Protein AF-A0A819A573-F1 (afdb_monomer_lite)

Structure (mmCIF, N/CA/C/O backbone):
data_AF-A0A819A573-F1
#
_entry.id   AF-A0A819A573-F1
#
loop_
_atom_site.group_PDB
_atom_site.id
_atom_site.type_symbol
_atom_site.label_atom_id
_atom_site.label_alt_id
_atom_site.label_comp_id
_atom_site.label_asym_id
_atom_site.label_entity_id
_atom_site.label_seq_id
_atom_site.pdbx_PDB_ins_code
_atom_site.Cartn_x
_atom_site.Cartn_y
_atom_site.Cartn_z
_atom_site.occupancy
_atom_site.B_iso_or_equiv
_atom_site.auth_seq_id
_atom_site.auth_comp_id
_atom_site.auth_asym_id
_atom_site.auth_atom_id
_atom_site.pdbx_PDB_model_num
ATOM 1 N N . MET A 1 1 ? -28.302 -34.226 58.942 1.00 38.09 1 MET A N 1
ATOM 2 C CA . MET A 1 1 ? -27.952 -33.660 57.622 1.00 38.09 1 MET A CA 1
ATOM 3 C C . MET A 1 1 ? -29.100 -32.761 57.210 1.00 38.09 1 MET A C 1
ATOM 5 O O . MET A 1 1 ? -30.116 -33.265 56.752 1.00 38.09 1 MET A O 1
ATOM 9 N N . GLU A 1 2 ? -29.002 -31.467 57.501 1.00 40.59 2 GLU A N 1
ATOM 10 C CA . GLU A 1 2 ? -30.072 -30.511 57.205 1.00 40.59 2 GLU A CA 1
ATOM 11 C C . GLU A 1 2 ? -30.152 -30.283 55.692 1.00 40.59 2 GLU A C 1
ATOM 13 O O . GLU A 1 2 ? -29.164 -29.943 55.039 1.00 40.59 2 GLU A O 1
ATOM 18 N N . SER A 1 3 ? -31.321 -30.553 55.111 1.00 49.59 3 SER A N 1
ATOM 19 C CA . SER A 1 3 ? -31.579 -30.348 53.691 1.00 49.59 3 SER A CA 1
ATOM 20 C C . SER A 1 3 ? -31.671 -28.850 53.396 1.00 49.59 3 SER A C 1
ATOM 22 O O . SER A 1 3 ? -32.554 -28.182 53.931 1.00 49.59 3 SER A O 1
ATOM 24 N N . GLU A 1 4 ? -30.793 -28.332 52.528 1.00 46.88 4 GLU A N 1
ATOM 25 C CA . GLU A 1 4 ? -30.858 -26.945 52.041 1.00 46.88 4 GLU A CA 1
ATOM 26 C C . GLU A 1 4 ? -32.292 -26.566 51.602 1.00 46.88 4 GLU A C 1
ATOM 28 O O . GLU A 1 4 ? -32.910 -27.326 50.843 1.00 46.88 4 GLU A O 1
ATOM 33 N N . PRO A 1 5 ? -32.811 -25.384 51.998 1.00 61.38 5 PRO A N 1
ATOM 34 C CA . PRO A 1 5 ? -34.120 -24.909 51.564 1.00 61.38 5 PRO A CA 1
ATOM 35 C C . PRO A 1 5 ? -34.209 -24.845 50.035 1.00 61.38 5 PRO A C 1
ATOM 37 O O . PRO A 1 5 ? -33.312 -24.319 49.369 1.00 61.38 5 PRO A O 1
ATOM 40 N N . SER A 1 6 ? -35.318 -25.336 49.472 1.00 68.88 6 SER A N 1
ATOM 41 C CA . SER A 1 6 ? -35.555 -25.432 48.019 1.00 68.88 6 SER A CA 1
ATOM 42 C C . SER A 1 6 ? -35.248 -24.123 47.266 1.00 68.88 6 SER A C 1
ATOM 44 O O . SER A 1 6 ? -34.598 -24.133 46.220 1.00 68.88 6 SER A O 1
ATOM 46 N N . ALA A 1 7 ? -35.595 -22.972 47.853 1.00 62.84 7 ALA A N 1
ATOM 47 C CA . ALA A 1 7 ? -35.335 -21.652 47.279 1.00 62.84 7 ALA A CA 1
ATOM 48 C C . ALA A 1 7 ? -33.837 -21.295 47.183 1.00 62.84 7 ALA A C 1
ATOM 50 O O . ALA A 1 7 ? -33.422 -20.648 46.222 1.00 62.84 7 ALA A O 1
ATOM 51 N N . VAL A 1 8 ? -33.004 -21.738 48.131 1.00 70.56 8 VAL A N 1
ATOM 52 C CA . VAL A 1 8 ? -31.545 -21.512 48.109 1.00 70.56 8 VAL A CA 1
ATOM 53 C C . VAL A 1 8 ? -30.906 -22.325 46.983 1.00 70.56 8 VAL A C 1
ATOM 55 O O . VAL A 1 8 ? -30.089 -21.807 46.219 1.00 70.56 8 VAL A O 1
ATOM 58 N N . ARG A 1 9 ? -31.355 -23.573 46.805 1.00 75.44 9 ARG A N 1
ATOM 59 C CA . ARG A 1 9 ? -30.910 -24.446 45.711 1.00 75.44 9 ARG A CA 1
ATOM 60 C C . ARG A 1 9 ? -31.319 -23.901 44.338 1.00 75.44 9 ARG A C 1
ATOM 62 O O . ARG A 1 9 ? -30.532 -23.962 43.394 1.00 75.44 9 ARG A O 1
ATOM 69 N N . LEU A 1 10 ? -32.525 -23.340 44.223 1.00 72.62 10 LEU A N 1
ATOM 70 C CA . LEU A 1 10 ? -33.005 -22.699 42.993 1.00 72.62 10 LEU A CA 1
ATOM 71 C C . LEU A 1 10 ? -32.251 -21.399 42.683 1.00 72.62 10 LEU A C 1
ATOM 73 O O . LEU A 1 10 ? -31.882 -21.177 41.531 1.00 72.62 10 LEU A O 1
ATOM 77 N N . ARG A 1 11 ? -31.940 -20.580 43.698 1.00 74.62 11 ARG A N 1
ATOM 78 C CA . ARG A 1 11 ? -31.119 -19.369 43.532 1.00 74.62 11 ARG A CA 1
ATOM 79 C C . ARG A 1 11 ? -29.709 -19.696 43.044 1.00 74.62 11 ARG A C 1
ATOM 81 O O . ARG A 1 11 ? -29.249 -19.048 42.112 1.00 74.62 11 ARG A O 1
ATOM 88 N N . ARG A 1 12 ? -29.060 -20.732 43.591 1.00 78.12 12 ARG A N 1
ATOM 89 C CA . ARG A 1 12 ? -27.731 -21.181 43.128 1.00 78.12 12 ARG A CA 1
ATOM 90 C C . ARG A 1 12 ? -27.760 -21.593 41.647 1.00 78.12 12 ARG A C 1
ATOM 92 O O . ARG A 1 12 ? -26.951 -21.103 40.865 1.00 78.12 12 ARG A O 1
ATOM 99 N N . LYS A 1 13 ? -28.769 -22.376 41.238 1.00 77.44 13 LYS A N 1
ATOM 100 C CA . LYS A 1 13 ? -28.983 -22.754 39.826 1.00 77.44 13 LYS A CA 1
ATOM 101 C C . LYS A 1 13 ? -29.256 -21.560 38.907 1.00 77.44 13 LYS A C 1
ATOM 103 O O . LYS A 1 13 ? -28.832 -21.575 37.755 1.00 77.44 13 LYS A O 1
ATOM 108 N N . LEU A 1 14 ? -29.965 -20.535 39.385 1.00 76.75 14 LEU A N 1
ATOM 109 C CA . LEU A 1 14 ? -30.208 -19.319 38.607 1.00 76.75 14 LEU A CA 1
ATOM 110 C C . LEU A 1 14 ? -28.905 -18.542 38.374 1.00 76.75 14 LEU A C 1
ATOM 112 O O . LEU A 1 14 ? -28.676 -18.070 37.264 1.00 76.75 14 LEU A O 1
ATOM 116 N N . THR A 1 15 ? -28.042 -18.440 39.387 1.00 78.19 15 THR A N 1
ATOM 117 C CA . THR A 1 15 ? -26.743 -17.762 39.269 1.00 78.19 15 THR A CA 1
ATOM 118 C C . THR A 1 15 ? -25.828 -18.466 38.266 1.00 78.19 15 THR A C 1
ATOM 120 O O . THR A 1 15 ? -25.235 -17.803 37.416 1.00 78.19 15 THR A O 1
ATOM 123 N N . GLU A 1 16 ? -25.770 -19.800 38.307 1.00 79.31 16 GLU A N 1
ATOM 124 C CA . GLU A 1 16 ? -25.005 -20.620 37.354 1.00 79.31 16 GLU A CA 1
ATOM 125 C C . GLU A 1 16 ? -25.529 -20.465 35.916 1.00 79.31 16 GLU A C 1
ATOM 127 O O . GLU A 1 16 ? -24.766 -20.193 34.994 1.00 79.31 16 GLU A O 1
ATOM 132 N N . LEU A 1 17 ? -26.846 -20.532 35.706 1.00 75.75 17 LEU A N 1
ATOM 133 C CA . LEU A 1 17 ? -27.421 -20.380 34.363 1.00 75.75 17 LEU A CA 1
ATOM 134 C C . LEU A 1 17 ? -27.358 -18.941 33.833 1.00 75.75 17 LEU A C 1
ATOM 136 O O . LEU A 1 17 ? -27.316 -18.731 32.621 1.00 75.75 17 LEU A O 1
ATOM 140 N N . SER A 1 18 ? -27.348 -17.940 34.714 1.00 72.88 18 SER A N 1
ATOM 141 C CA . SER A 1 18 ? -27.212 -16.530 34.334 1.00 72.88 18 SER A CA 1
ATOM 142 C C . SER A 1 18 ? -25.789 -16.192 33.871 1.00 72.88 18 SER A C 1
ATOM 144 O O . SER A 1 18 ? -25.610 -15.401 32.936 1.00 72.88 18 SER A O 1
ATOM 146 N N . SER A 1 19 ? -24.770 -16.824 34.469 1.00 74.00 19 SER A N 1
ATOM 147 C CA . SER A 1 19 ? -23.379 -16.668 34.031 1.00 74.00 19 SER A CA 1
ATOM 148 C C . SER A 1 19 ? -23.151 -17.330 32.665 1.00 74.00 19 SER A C 1
ATOM 150 O O . SER A 1 19 ? -22.608 -16.689 31.762 1.00 74.00 19 SER A O 1
ATOM 152 N N . GLU A 1 20 ? -23.681 -18.541 32.455 1.00 74.94 20 GLU A N 1
ATOM 153 C CA . GLU A 1 20 ? -23.665 -19.231 31.156 1.00 74.94 20 GLU A CA 1
ATOM 154 C C . GLU A 1 20 ? -24.410 -18.435 30.072 1.00 74.94 20 GLU A C 1
ATOM 156 O O . GLU A 1 20 ? -23.906 -18.248 28.961 1.00 74.94 20 GLU A O 1
ATOM 161 N N . TYR A 1 21 ? -25.581 -17.884 30.404 1.00 71.56 21 TYR A N 1
ATOM 162 C CA . TYR A 1 21 ? -26.353 -17.037 29.494 1.00 71.56 21 TYR A CA 1
ATOM 163 C C . TYR A 1 21 ? -25.597 -15.764 29.090 1.00 71.56 21 TYR A C 1
ATOM 165 O O . TYR A 1 21 ? -25.636 -15.360 27.925 1.00 71.56 21 TYR A O 1
ATOM 173 N N . SER A 1 22 ? -24.891 -15.134 30.030 1.00 72.12 22 SER A N 1
ATOM 174 C CA . SER A 1 22 ? -24.115 -13.918 29.766 1.00 72.12 22 SER A CA 1
ATOM 175 C C . SER A 1 22 ? -22.923 -14.191 28.849 1.00 72.12 22 SER A C 1
ATOM 177 O O . SER A 1 22 ? -22.693 -13.428 27.906 1.00 72.12 22 SER A O 1
ATOM 179 N N . ALA A 1 23 ? -22.228 -15.313 29.055 1.00 72.56 23 ALA A N 1
ATOM 180 C CA . ALA A 1 23 ? -21.155 -15.761 28.171 1.00 72.56 23 ALA A CA 1
ATOM 181 C C . ALA A 1 23 ? -21.674 -16.023 26.746 1.00 72.56 23 ALA A C 1
ATOM 183 O O . ALA A 1 23 ? -21.088 -15.567 25.762 1.00 72.56 23 ALA A O 1
ATOM 184 N N . GLU A 1 24 ? -22.827 -16.681 26.612 1.00 64.56 24 GLU A N 1
ATOM 185 C CA . GLU A 1 24 ? -23.371 -17.030 25.298 1.00 64.56 24 GLU A CA 1
ATOM 186 C C . GLU A 1 24 ? -23.992 -15.831 24.557 1.00 64.56 24 GLU A C 1
ATOM 188 O O . GLU A 1 24 ? -23.924 -15.743 23.327 1.00 64.56 24 GLU A O 1
ATOM 193 N N . LYS A 1 25 ? -24.517 -14.840 25.291 1.00 68.19 25 LYS A N 1
ATOM 194 C CA . LYS A 1 25 ? -24.971 -13.557 24.730 1.00 68.19 25 LYS A CA 1
ATOM 195 C C . LYS A 1 25 ? -23.820 -12.785 24.080 1.00 68.19 25 LYS A C 1
ATOM 197 O O . LYS A 1 25 ? -24.015 -12.235 22.997 1.00 68.19 25 LYS A O 1
ATOM 202 N N . GLN A 1 26 ? -22.637 -12.767 24.702 1.00 63.72 26 GLN A N 1
ATOM 203 C CA . GLN A 1 26 ? -21.450 -12.113 24.137 1.00 63.72 26 GLN A CA 1
ATOM 204 C C . GLN A 1 26 ? -20.962 -12.803 22.857 1.00 63.72 26 GLN A C 1
ATOM 206 O O . GLN A 1 26 ? -20.566 -12.129 21.907 1.00 63.72 26 GLN A O 1
ATOM 211 N N . VAL A 1 27 ? -21.046 -14.135 22.786 1.00 65.31 27 VAL A N 1
ATOM 212 C CA . VAL A 1 27 ? -20.738 -14.887 21.558 1.00 65.31 27 VAL A CA 1
ATOM 213 C C . VAL A 1 27 ? -21.741 -14.542 20.449 1.00 65.31 27 VAL A C 1
ATOM 215 O O . VAL A 1 27 ? -21.337 -14.258 19.322 1.00 65.31 27 VAL A O 1
ATOM 218 N N . HIS A 1 28 ? -23.039 -14.464 20.764 1.00 56.97 28 HIS A N 1
ATOM 219 C CA . HIS A 1 28 ? -24.083 -14.167 19.776 1.00 56.97 28 HIS A CA 1
ATOM 220 C C . HIS A 1 28 ? -24.036 -12.731 19.218 1.00 56.97 28 HIS A C 1
ATOM 222 O O . HIS A 1 28 ? -24.349 -12.515 18.045 1.00 56.97 28 HIS A O 1
ATOM 228 N N . THR A 1 29 ? -23.659 -11.732 20.023 1.00 61.19 29 THR A N 1
ATOM 229 C CA . THR A 1 29 ? -23.549 -10.334 19.563 1.00 61.19 29 THR A CA 1
ATOM 230 C C . THR A 1 29 ? -22.282 -10.088 18.747 1.00 61.19 29 THR A C 1
ATOM 232 O O . THR A 1 29 ? -22.320 -9.324 17.781 1.00 61.19 29 THR A O 1
ATOM 235 N N . ARG A 1 30 ? -21.182 -10.785 19.061 1.00 55.72 30 ARG A N 1
ATOM 236 C CA . ARG A 1 30 ? -19.918 -10.693 18.315 1.00 55.72 30 ARG A CA 1
ATOM 237 C C . ARG A 1 30 ? -20.050 -11.228 16.883 1.00 55.72 30 ARG A C 1
ATOM 239 O O . ARG A 1 30 ? -19.470 -10.649 15.971 1.00 55.72 30 ARG A O 1
ATOM 246 N N . SER A 1 31 ? -20.895 -12.239 16.662 1.00 51.50 31 SER A N 1
ATOM 247 C CA . SER A 1 31 ? -21.212 -12.771 15.326 1.00 51.50 31 SER A CA 1
ATOM 248 C C . SER A 1 31 ? -22.079 -11.848 14.454 1.00 51.50 31 SER A C 1
ATOM 250 O O . SER A 1 31 ? -22.117 -12.035 13.244 1.00 51.50 31 SER A O 1
ATOM 252 N N . LYS A 1 32 ? -22.780 -10.858 15.029 1.00 50.75 32 LYS A N 1
ATOM 253 C CA . LYS A 1 32 ? -23.646 -9.919 14.280 1.00 50.75 32 LYS A CA 1
ATOM 254 C C . LYS A 1 32 ? -22.957 -8.610 13.878 1.00 50.75 32 LYS A C 1
ATOM 256 O O . LYS A 1 32 ? -23.486 -7.889 13.043 1.00 50.75 32 LYS A O 1
ATOM 261 N N . SER A 1 33 ? -21.797 -8.307 14.462 1.00 47.22 33 SER A N 1
ATOM 262 C CA . SER A 1 33 ? -21.044 -7.063 14.225 1.00 47.22 33 SER A CA 1
ATOM 263 C C . SER A 1 33 ? -20.061 -7.155 13.041 1.00 47.22 33 SER A C 1
ATOM 265 O O . SER A 1 33 ? -19.532 -6.147 12.581 1.00 47.22 33 SER A O 1
ATOM 267 N N . ALA A 1 34 ? -19.816 -8.356 12.506 1.00 42.66 34 ALA A N 1
ATOM 268 C CA . ALA A 1 34 ? -18.876 -8.573 11.409 1.00 42.66 34 ALA A CA 1
ATOM 269 C C . ALA A 1 34 ? -19.589 -8.664 10.044 1.00 42.66 34 ALA A C 1
ATOM 271 O O . ALA A 1 34 ? -19.949 -9.746 9.593 1.00 42.66 34 ALA A O 1
ATOM 272 N N . ASN A 1 35 ? -19.736 -7.531 9.355 1.00 41.50 35 ASN A N 1
ATOM 273 C CA . ASN A 1 35 ? -19.757 -7.502 7.886 1.00 41.50 35 ASN A CA 1
ATOM 274 C C . ASN A 1 35 ? -18.296 -7.274 7.449 1.00 41.50 35 ASN A C 1
ATOM 276 O O . ASN A 1 35 ? -17.762 -6.189 7.634 1.00 41.50 35 ASN A O 1
ATOM 280 N N . SER A 1 36 ? -17.549 -8.260 6.952 1.00 41.81 36 SER A N 1
ATOM 281 C CA . SER A 1 36 ? -17.676 -8.725 5.572 1.00 41.81 36 SER A CA 1
ATOM 282 C C . SER A 1 36 ? -16.905 -10.038 5.341 1.00 41.81 36 SER A C 1
ATOM 284 O O . SER A 1 36 ? -15.688 -10.045 5.196 1.00 41.81 36 SER A O 1
ATOM 286 N N . ARG A 1 37 ? -17.632 -11.159 5.286 1.00 39.41 37 ARG A N 1
ATOM 287 C CA . ARG A 1 37 ? -17.473 -12.302 4.355 1.00 39.41 37 ARG A CA 1
ATOM 288 C C . ARG A 1 37 ? -18.215 -13.506 4.929 1.00 39.41 37 ARG A C 1
ATOM 290 O O . ARG A 1 37 ? -17.845 -13.987 5.986 1.00 39.41 37 ARG A O 1
ATOM 297 N N . ALA A 1 38 ? -19.218 -13.959 4.174 1.00 35.62 38 ALA A N 1
ATOM 298 C CA . ALA A 1 38 ? -19.949 -15.227 4.273 1.00 35.62 38 ALA A CA 1
ATOM 299 C C . ALA A 1 38 ? -20.466 -15.629 5.677 1.00 35.62 38 ALA A C 1
ATOM 301 O O . ALA A 1 38 ? -19.682 -15.980 6.556 1.00 35.62 38 ALA A O 1
ATOM 302 N N . PRO A 1 39 ? -21.794 -15.671 5.900 1.00 40.72 39 PRO A N 1
ATOM 303 C CA . PRO A 1 39 ? -22.337 -16.109 7.171 1.00 40.72 39 PRO A CA 1
ATOM 304 C C . PRO A 1 39 ? -22.198 -17.630 7.269 1.00 40.72 39 PRO A C 1
ATOM 306 O O . PRO A 1 39 ? -23.049 -18.375 6.794 1.00 40.72 39 PRO A O 1
ATOM 309 N N . THR A 1 40 ? -21.175 -18.118 7.965 1.00 47.09 40 THR A N 1
ATOM 310 C CA . THR A 1 40 ? -21.294 -19.393 8.680 1.00 47.09 40 THR A CA 1
ATOM 311 C C . THR A 1 40 ? -22.095 -19.130 9.954 1.00 47.09 40 THR A C 1
ATOM 313 O O . THR A 1 40 ? -21.606 -19.224 11.078 1.00 47.09 40 THR A O 1
ATOM 316 N N . SER A 1 41 ? -23.353 -18.711 9.785 1.00 46.34 41 SER A N 1
ATOM 317 C CA . SER A 1 41 ? -24.302 -18.662 10.887 1.00 46.34 41 SER A CA 1
ATOM 318 C C . SER A 1 41 ? -24.558 -20.102 11.303 1.00 46.34 41 SER A C 1
ATOM 320 O O . SER A 1 41 ? -25.349 -20.784 10.659 1.00 46.34 41 SER A O 1
ATOM 322 N N . ASP A 1 42 ? -23.865 -20.574 12.335 1.00 47.03 42 ASP A N 1
ATOM 323 C CA . ASP A 1 42 ? -24.194 -21.839 12.975 1.00 47.03 42 ASP A CA 1
ATOM 324 C C . ASP A 1 42 ? -25.641 -21.738 13.505 1.00 47.03 42 ASP A C 1
ATOM 326 O O . ASP A 1 42 ? -25.908 -20.975 14.449 1.00 47.03 42 ASP A O 1
ATOM 330 N N . PRO A 1 43 ? -26.613 -22.441 12.894 1.00 51.91 43 PRO A N 1
ATOM 331 C CA . PRO A 1 43 ? -28.014 -22.355 13.294 1.00 51.91 43 PRO A CA 1
ATOM 332 C C . PRO A 1 43 ? -28.233 -22.877 14.725 1.00 51.91 43 PRO A C 1
ATOM 334 O O . PRO A 1 43 ? -29.231 -22.523 15.363 1.00 51.91 43 PRO A O 1
ATOM 337 N N . ASN A 1 44 ? -27.282 -23.640 15.281 1.00 53.72 44 ASN A N 1
ATOM 338 C CA . ASN A 1 44 ? -27.353 -24.142 16.651 1.00 53.72 44 ASN A CA 1
ATOM 339 C C . ASN A 1 44 ? -27.108 -23.065 17.714 1.00 53.72 44 ASN A C 1
ATOM 341 O O . ASN A 1 44 ? -27.737 -23.118 18.774 1.00 53.72 44 ASN A O 1
ATOM 345 N N . GLY A 1 45 ? -26.280 -22.050 17.441 1.00 54.97 45 GLY A N 1
ATOM 346 C CA . GLY A 1 45 ? -26.005 -20.973 18.403 1.00 54.97 45 GLY A CA 1
ATOM 347 C C . GLY A 1 45 ? -27.248 -20.133 18.729 1.00 54.97 45 GLY A C 1
ATOM 348 O O . GLY A 1 45 ? -27.469 -19.733 19.871 1.00 54.97 45 GLY A O 1
ATOM 349 N N . SER A 1 46 ? -28.132 -19.930 17.743 1.00 63.38 46 SER A N 1
ATOM 350 C CA . SER A 1 46 ? -29.403 -19.219 17.950 1.00 63.38 46 SER A CA 1
ATOM 351 C C . SER A 1 46 ? -30.423 -20.052 18.738 1.00 63.38 46 SER A C 1
ATOM 353 O O . SER A 1 46 ? -31.154 -19.518 19.578 1.00 63.38 46 SER A O 1
ATOM 355 N N . LEU A 1 47 ? -30.464 -21.368 18.502 1.00 66.56 47 LEU A N 1
ATOM 356 C CA . LEU A 1 47 ? -31.353 -22.294 19.207 1.00 66.56 47 LEU A CA 1
ATOM 357 C C . LEU A 1 47 ? -30.937 -22.489 20.669 1.00 66.56 47 LEU A C 1
ATOM 359 O O . LEU A 1 47 ? -31.798 -22.473 21.554 1.00 66.56 47 LEU A O 1
ATOM 363 N N . ARG A 1 48 ? -29.634 -22.614 20.939 1.00 70.38 48 ARG A N 1
ATOM 364 C CA . ARG A 1 48 ? -29.088 -22.784 22.292 1.00 70.38 48 ARG A CA 1
ATOM 365 C C . ARG A 1 48 ? -29.340 -21.550 23.166 1.00 70.38 48 ARG A C 1
ATOM 367 O O . ARG A 1 48 ? -29.901 -21.694 24.255 1.00 70.38 48 ARG A O 1
ATOM 374 N N . TYR A 1 49 ? -29.112 -20.349 22.628 1.00 71.25 49 TYR A N 1
ATOM 375 C CA . TYR A 1 49 ? -29.452 -19.082 23.286 1.00 71.25 49 TYR A CA 1
ATOM 376 C C . TYR A 1 49 ? -30.947 -18.974 23.633 1.00 71.25 49 TYR A C 1
ATOM 378 O O . TYR A 1 49 ? -31.315 -18.664 24.768 1.00 71.25 49 TYR A O 1
ATOM 386 N N . ARG A 1 50 ? -31.844 -19.294 22.684 1.00 73.62 50 ARG A N 1
ATOM 387 C CA . ARG A 1 50 ? -33.300 -19.286 22.939 1.00 73.62 50 ARG A CA 1
ATOM 388 C C . ARG A 1 50 ? -33.707 -20.312 23.998 1.00 73.62 50 ARG A C 1
ATOM 390 O O . ARG A 1 50 ? -34.594 -20.029 24.801 1.00 73.62 50 ARG A O 1
ATOM 397 N N . ARG A 1 51 ? -33.081 -21.494 24.010 1.00 79.06 51 ARG A N 1
ATOM 398 C CA . ARG A 1 51 ? -33.371 -22.560 24.981 1.00 79.06 51 ARG A CA 1
ATOM 399 C C . ARG A 1 51 ? -32.936 -22.172 26.390 1.00 79.06 51 ARG A C 1
ATOM 401 O O . ARG A 1 51 ? -33.693 -22.407 27.327 1.00 79.06 51 ARG A O 1
ATOM 408 N N . MET A 1 52 ? -31.763 -21.558 26.539 1.00 77.38 52 MET A N 1
ATOM 409 C CA . MET A 1 52 ? -31.313 -21.054 27.838 1.00 77.38 52 MET A CA 1
ATOM 410 C C . MET A 1 52 ? -32.170 -19.909 28.344 1.00 77.38 52 MET A C 1
ATOM 412 O O . MET A 1 52 ? -32.559 -19.942 29.505 1.00 77.38 52 MET A O 1
ATOM 416 N N . ARG A 1 53 ? -32.558 -18.965 27.479 1.00 76.25 53 ARG A N 1
ATOM 417 C CA . ARG A 1 53 ? -33.463 -17.880 27.872 1.00 76.25 53 ARG A CA 1
ATOM 418 C C . ARG A 1 53 ? -34.750 -18.417 28.508 1.00 76.25 53 ARG A C 1
ATOM 420 O O . ARG A 1 53 ? -35.094 -18.020 29.611 1.00 76.25 53 ARG A O 1
ATOM 427 N N . ARG A 1 54 ? -35.390 -19.410 27.878 1.00 80.00 54 ARG A N 1
ATOM 428 C CA . ARG A 1 54 ? -36.596 -20.054 28.433 1.00 80.00 54 ARG A CA 1
ATOM 429 C C . ARG A 1 54 ? -36.344 -20.757 29.770 1.00 80.00 54 ARG A C 1
ATOM 431 O O . ARG A 1 54 ? -37.225 -20.752 30.620 1.00 80.00 54 ARG A O 1
ATOM 438 N N . LYS A 1 55 ? -35.171 -21.375 29.960 1.00 80.81 55 LYS A N 1
ATOM 439 C CA . LYS A 1 55 ? -34.805 -22.020 31.234 1.00 80.81 55 LYS A CA 1
ATOM 440 C C . LYS A 1 55 ? -34.603 -20.997 32.353 1.00 80.81 55 LYS A C 1
ATOM 442 O O . LYS A 1 55 ? -35.055 -21.240 33.466 1.00 80.81 55 LYS A O 1
ATOM 447 N N . VAL A 1 56 ? -33.951 -19.874 32.051 1.00 75.44 56 VAL A N 1
ATOM 448 C CA . VAL A 1 56 ? -33.757 -18.766 32.997 1.00 75.44 56 VAL A CA 1
ATOM 449 C C . VAL A 1 56 ? -35.106 -18.164 33.382 1.00 75.44 56 VAL A C 1
ATOM 451 O O . VAL A 1 56 ? -35.382 -18.027 34.569 1.00 75.44 56 VAL A O 1
ATOM 454 N N . ASP A 1 57 ? -35.972 -17.894 32.402 1.00 76.56 57 ASP A N 1
ATOM 455 C CA . ASP A 1 57 ? -37.308 -17.345 32.652 1.00 76.56 57 ASP A CA 1
ATOM 456 C C . ASP A 1 57 ? -38.158 -18.308 33.506 1.00 76.56 57 ASP A C 1
ATOM 458 O O . ASP A 1 57 ? -38.741 -17.890 34.502 1.00 76.56 57 ASP A O 1
ATOM 462 N N . ALA A 1 58 ? -38.147 -19.613 33.201 1.00 78.06 58 ALA A N 1
ATOM 463 C CA . ALA A 1 58 ? -38.878 -20.622 33.974 1.00 78.06 58 ALA A CA 1
ATOM 464 C C . ALA A 1 58 ? -38.383 -20.753 35.426 1.00 78.06 58 ALA A C 1
ATOM 466 O O . ALA A 1 58 ? -39.192 -20.895 36.342 1.00 78.06 58 ALA A O 1
ATOM 467 N N . LEU A 1 59 ? -37.067 -20.693 35.657 1.00 75.44 59 LEU A N 1
ATOM 468 C CA . LEU A 1 59 ? -36.507 -20.716 37.013 1.00 75.44 59 LEU A CA 1
ATOM 469 C C . LEU A 1 59 ? -36.845 -19.451 37.796 1.00 75.44 59 LEU A C 1
ATOM 471 O O . LEU A 1 59 ? -37.072 -19.531 39.000 1.00 75.44 59 LEU A O 1
ATOM 475 N N . ARG A 1 60 ? -36.915 -18.301 37.121 1.00 75.69 60 ARG A N 1
ATOM 476 C CA . ARG A 1 60 ? -37.332 -17.039 37.736 1.00 75.69 60 ARG A CA 1
ATOM 477 C C . ARG A 1 60 ? -38.771 -17.137 38.237 1.00 75.69 60 ARG A C 1
ATOM 479 O O . ARG A 1 60 ? -39.011 -16.913 39.415 1.00 75.69 60 ARG A O 1
ATOM 486 N N . THR A 1 61 ? -39.677 -17.639 37.397 1.00 78.94 61 THR A N 1
ATOM 487 C CA . THR A 1 61 ? -41.073 -17.893 37.781 1.00 78.94 61 THR A CA 1
ATOM 488 C C . THR A 1 61 ? -41.199 -18.910 38.923 1.00 78.94 61 THR A C 1
ATOM 490 O O . THR A 1 61 ? -42.027 -18.729 39.808 1.00 78.94 61 THR A O 1
ATOM 493 N N . GLN A 1 62 ? -40.369 -19.961 38.954 1.00 75.06 62 GLN A N 1
ATOM 494 C CA . GLN A 1 62 ? -40.365 -20.933 40.060 1.00 75.06 62 GLN A CA 1
ATOM 495 C C . GLN A 1 62 ? -39.867 -20.335 41.381 1.00 75.06 62 GLN A C 1
ATOM 497 O O . GLN A 1 62 ? -40.371 -20.696 42.441 1.00 75.06 62 GLN A O 1
ATOM 502 N N . ILE A 1 63 ? -38.885 -19.431 41.333 1.00 74.06 63 ILE A N 1
ATOM 503 C CA . ILE A 1 63 ? -38.402 -18.715 42.518 1.00 74.06 63 ILE A CA 1
ATOM 504 C C . ILE A 1 63 ? -39.472 -17.744 43.017 1.00 74.06 63 ILE A C 1
ATOM 506 O O . ILE A 1 63 ? -39.723 -17.711 44.218 1.00 74.06 63 ILE A O 1
ATOM 510 N N . ASP A 1 64 ? -40.129 -17.016 42.116 1.00 73.25 64 ASP A N 1
ATOM 511 C CA . ASP A 1 64 ? -41.204 -16.088 42.475 1.00 73.25 64 ASP A CA 1
ATOM 512 C C . ASP A 1 64 ? -42.393 -16.835 43.109 1.00 73.25 64 ASP A C 1
ATOM 514 O O . ASP A 1 64 ? -42.907 -16.406 44.140 1.00 73.25 64 ASP A O 1
ATOM 518 N N . ALA A 1 65 ? -42.760 -18.009 42.579 1.00 71.62 65 ALA A N 1
ATOM 519 C CA . ALA A 1 65 ? -43.783 -18.879 43.167 1.00 71.62 65 ALA A CA 1
ATOM 520 C C . ALA A 1 65 ? -43.377 -19.424 44.552 1.00 71.62 65 ALA A C 1
ATOM 522 O O . ALA A 1 65 ? -44.151 -19.341 45.501 1.00 71.62 65 ALA A O 1
ATOM 523 N N . ALA A 1 66 ? -42.137 -19.905 44.707 1.00 66.88 66 ALA A N 1
ATOM 524 C CA . ALA A 1 66 ? -41.634 -20.423 45.984 1.00 66.88 66 ALA A CA 1
ATOM 525 C C . ALA A 1 66 ? -41.471 -19.338 47.068 1.00 66.88 66 ALA A C 1
ATOM 527 O O . ALA A 1 66 ? -41.482 -19.636 48.265 1.00 66.88 66 ALA A O 1
ATOM 528 N N . LEU A 1 67 ? -41.287 -18.078 46.665 1.00 66.69 67 LEU A N 1
ATOM 529 C CA . LEU A 1 67 ? -41.312 -16.938 47.579 1.00 66.69 67 LEU A CA 1
ATOM 530 C C . LEU A 1 67 ? -42.751 -16.581 47.970 1.00 66.69 67 LEU A C 1
ATOM 532 O O . LEU A 1 67 ? -42.986 -16.290 49.139 1.00 66.69 67 LEU A O 1
ATOM 536 N N . HIS A 1 68 ? -43.708 -16.670 47.043 1.00 59.75 68 HIS A N 1
ATOM 537 C CA . HIS A 1 68 ? -45.120 -16.404 47.329 1.00 59.75 68 HIS A CA 1
ATOM 538 C C . HIS A 1 68 ? -45.747 -17.423 48.293 1.00 59.75 68 HIS A C 1
ATOM 540 O O . HIS A 1 68 ? -46.471 -17.019 49.204 1.00 59.75 68 HIS A O 1
ATOM 546 N N . ASP A 1 69 ? -45.413 -18.711 48.163 1.00 54.94 69 ASP A N 1
ATOM 547 C CA . ASP A 1 69 ? -45.902 -19.758 49.072 1.00 54.94 69 ASP A CA 1
ATOM 548 C C . ASP A 1 69 ? -45.399 -19.557 50.515 1.00 54.94 69 ASP A C 1
ATOM 550 O O . ASP A 1 69 ? -46.129 -19.809 51.468 1.00 54.94 69 ASP A O 1
ATOM 554 N N . ASN A 1 70 ? -44.193 -19.013 50.717 1.00 51.50 70 ASN A N 1
ATOM 555 C CA . ASN A 1 70 ? -43.686 -18.701 52.063 1.00 51.50 70 ASN A CA 1
ATOM 556 C C . ASN A 1 70 ? -44.391 -17.505 52.732 1.00 51.50 70 ASN A C 1
ATOM 558 O O . ASN A 1 70 ? -44.438 -17.436 53.962 1.00 51.50 70 ASN A O 1
ATOM 562 N N . TYR A 1 71 ? -44.950 -16.579 51.947 1.00 49.06 71 TYR A N 1
ATOM 563 C CA . TYR A 1 71 ? -45.686 -15.421 52.470 1.00 49.06 71 TYR A CA 1
ATOM 564 C C . TYR A 1 71 ? -47.138 -15.751 52.859 1.00 49.06 71 TYR A C 1
ATOM 566 O O . TYR A 1 71 ? -47.699 -15.064 53.710 1.00 49.06 71 TYR A O 1
ATOM 574 N N . LEU A 1 72 ? -47.742 -16.804 52.291 1.00 45.84 72 LEU A N 1
ATOM 575 C CA . LEU A 1 72 ? -49.125 -17.213 52.593 1.00 45.84 72 LEU A CA 1
ATOM 576 C C . LEU A 1 72 ? -49.234 -18.157 53.803 1.00 45.84 72 LEU A C 1
ATOM 578 O O . LEU A 1 72 ? -50.244 -18.139 54.505 1.00 45.84 72 LEU A O 1
ATOM 582 N N . THR A 1 73 ? -48.193 -18.934 54.114 1.00 43.94 73 THR A N 1
ATOM 583 C CA . THR A 1 73 ? -48.208 -19.869 55.259 1.00 43.94 73 THR A CA 1
ATOM 584 C C . THR A 1 73 ? -48.049 -19.175 56.618 1.00 43.94 73 THR A C 1
ATOM 586 O O . THR A 1 73 ? -48.320 -19.776 57.652 1.00 43.94 73 THR A O 1
ATOM 589 N N . THR A 1 74 ? -47.633 -17.906 56.649 1.00 43.12 74 THR A N 1
ATOM 590 C CA . THR A 1 74 ? -47.436 -17.141 57.896 1.00 43.12 74 THR A CA 1
ATOM 591 C C . THR A 1 74 ? -48.643 -16.297 58.310 1.00 43.12 74 THR A C 1
ATOM 593 O O . THR A 1 74 ? -48.653 -15.769 59.418 1.00 43.12 74 THR A O 1
ATOM 596 N N . THR A 1 75 ? -49.683 -16.188 57.477 1.00 43.22 75 THR A N 1
ATOM 597 C CA . THR A 1 75 ? -50.853 -15.327 57.753 1.00 43.22 75 THR A CA 1
ATOM 598 C C . THR A 1 75 ? -52.137 -16.079 58.115 1.00 43.22 75 THR A C 1
ATOM 600 O O . THR A 1 75 ? -53.134 -15.444 58.450 1.00 43.22 75 THR A O 1
ATOM 603 N N . ALA A 1 76 ? -52.137 -17.414 58.105 1.00 39.78 76 ALA A N 1
ATOM 604 C CA . ALA A 1 76 ? -53.340 -18.224 58.298 1.00 39.78 76 ALA A CA 1
ATOM 605 C C . ALA A 1 76 ? -53.322 -19.029 59.607 1.00 39.78 76 ALA A C 1
ATOM 607 O O . ALA A 1 76 ? -53.398 -20.247 59.571 1.00 39.78 76 ALA A O 1
ATOM 608 N N . LEU A 1 77 ? -53.231 -18.363 60.760 1.00 38.75 77 LEU A N 1
ATOM 609 C CA . LEU A 1 77 ? -53.567 -18.943 62.070 1.00 38.75 77 LEU A CA 1
ATOM 610 C C . LEU A 1 77 ? -53.882 -17.798 63.041 1.00 38.75 77 LEU A C 1
ATOM 612 O O . LEU A 1 77 ? -53.036 -17.402 63.828 1.00 38.75 77 LEU A O 1
ATOM 616 N N . ASN A 1 78 ? -55.082 -17.224 62.944 1.00 43.34 78 ASN A N 1
ATOM 617 C CA . ASN A 1 78 ? -55.685 -16.437 64.023 1.00 43.34 78 ASN A CA 1
ATOM 618 C C . ASN A 1 78 ? -57.215 -16.442 63.879 1.00 43.34 78 ASN A C 1
ATOM 620 O O . ASN A 1 78 ? -57.764 -15.765 63.013 1.00 43.34 78 ASN A O 1
ATOM 624 N N . SER A 1 79 ? -57.890 -17.212 64.737 1.00 37.84 79 SER A N 1
ATOM 625 C CA . SER A 1 79 ? -59.300 -17.055 65.140 1.00 37.84 79 SER A CA 1
ATOM 626 C C . SER A 1 79 ? -59.606 -18.014 66.312 1.00 37.84 79 SER A C 1
ATOM 628 O O . SER A 1 79 ? -58.914 -19.026 66.422 1.00 37.84 79 SER A O 1
ATOM 630 N N . PRO A 1 80 ? -60.683 -17.832 67.099 1.00 51.34 80 PRO A N 1
ATOM 631 C CA . PRO A 1 80 ? -60.962 -16.737 68.027 1.00 51.34 80 PRO A CA 1
ATOM 632 C C . PRO A 1 80 ? -61.132 -17.231 69.492 1.00 51.34 80 PRO A C 1
ATOM 634 O O . PRO A 1 80 ? -61.164 -18.423 69.775 1.00 51.34 80 PRO A O 1
ATOM 637 N N . THR A 1 81 ? -61.217 -16.257 70.398 1.00 48.28 81 THR A N 1
ATOM 638 C CA . THR A 1 81 ? -61.339 -16.237 71.872 1.00 48.28 81 THR A CA 1
ATOM 639 C C . THR A 1 81 ? -62.157 -17.352 72.552 1.00 48.28 81 THR A C 1
ATOM 641 O O . THR A 1 81 ? -63.279 -17.620 72.143 1.00 48.28 81 THR A O 1
ATOM 644 N N . ASP A 1 82 ? -61.641 -17.928 73.648 1.00 40.84 82 ASP A N 1
ATOM 645 C CA . ASP A 1 82 ? -62.158 -17.754 75.026 1.00 40.84 82 ASP A CA 1
ATOM 646 C C . ASP A 1 82 ? -61.551 -18.775 76.003 1.00 40.84 82 ASP A C 1
ATOM 648 O O . ASP A 1 82 ? -61.375 -19.940 75.657 1.00 40.84 82 ASP A O 1
ATOM 652 N N . MET A 1 83 ? -61.261 -18.289 77.221 1.00 39.94 83 MET A N 1
ATOM 653 C CA . MET A 1 83 ? -61.071 -18.967 78.523 1.00 39.94 83 MET A CA 1
ATOM 654 C C . MET A 1 83 ? -59.893 -18.331 79.285 1.00 39.94 83 MET A C 1
ATOM 656 O O . MET A 1 83 ? -58.731 -18.686 79.103 1.00 39.94 83 MET A O 1
ATOM 660 N N . ILE A 1 84 ? -60.214 -17.374 80.161 1.00 50.09 84 ILE A N 1
ATOM 661 C CA . ILE A 1 84 ? -59.300 -16.810 81.169 1.00 50.09 84 ILE A CA 1
ATOM 662 C C . ILE A 1 84 ? -58.958 -17.909 82.191 1.00 50.09 84 ILE A C 1
ATOM 664 O O . ILE A 1 84 ? -59.871 -18.571 82.691 1.00 50.09 84 ILE A O 1
ATOM 668 N N . PRO A 1 85 ? -57.676 -18.050 82.575 1.00 48.81 85 PRO A N 1
ATOM 669 C CA . PRO A 1 85 ? -57.387 -17.901 83.999 1.00 48.81 85 PRO A CA 1
ATOM 670 C C . PRO A 1 85 ? -56.110 -17.095 84.310 1.00 48.81 85 PRO A C 1
ATOM 672 O O . PRO A 1 85 ? -55.045 -17.308 83.742 1.00 48.81 85 PRO A O 1
ATOM 675 N N . THR A 1 86 ? -56.261 -16.253 85.340 1.00 42.72 86 THR A N 1
ATOM 676 C CA . THR A 1 86 ? -55.265 -15.871 86.362 1.00 42.72 86 THR A CA 1
ATOM 677 C C . THR A 1 86 ? -54.048 -15.023 85.970 1.00 42.72 86 THR A C 1
ATOM 679 O O . THR A 1 86 ? -52.990 -15.535 85.643 1.00 42.72 86 THR A O 1
ATOM 682 N N . ARG A 1 87 ? -54.185 -13.705 86.187 1.00 52.28 87 ARG A N 1
ATOM 683 C CA . ARG A 1 87 ? -53.428 -12.880 87.159 1.00 52.28 87 ARG A CA 1
ATOM 684 C C . ARG A 1 87 ? -51.971 -13.307 87.448 1.00 52.28 87 ARG A C 1
ATOM 686 O O . ARG A 1 87 ? -51.642 -13.493 88.608 1.00 52.28 87 ARG A O 1
ATOM 693 N N . ASP A 1 88 ? -51.132 -13.364 86.412 1.00 51.03 88 ASP A N 1
ATOM 694 C CA . ASP A 1 88 ? -49.651 -13.331 86.477 1.00 51.03 88 ASP A CA 1
ATOM 695 C C . ASP A 1 88 ? -49.036 -12.572 85.260 1.00 51.03 88 ASP A C 1
ATOM 697 O O . ASP A 1 88 ? -47.879 -12.764 84.879 1.00 51.03 88 ASP A O 1
ATOM 701 N N . ASP A 1 89 ? -49.814 -11.684 84.624 1.00 57.53 89 ASP A N 1
ATOM 702 C CA . ASP A 1 89 ? -49.583 -11.227 83.239 1.00 57.53 89 ASP A CA 1
ATOM 703 C C . ASP A 1 89 ? -48.590 -10.067 83.032 1.00 57.53 89 ASP A C 1
ATOM 705 O O . ASP A 1 89 ? -48.098 -9.870 81.919 1.00 57.53 89 ASP A O 1
ATOM 709 N N . ASP A 1 90 ? -48.230 -9.304 84.067 1.00 58.03 90 ASP A N 1
ATOM 710 C CA . ASP A 1 90 ? -47.344 -8.139 83.881 1.00 58.03 90 ASP A CA 1
ATOM 711 C C . ASP A 1 90 ? -45.885 -8.538 83.591 1.00 58.03 90 ASP A C 1
ATOM 713 O O . ASP A 1 90 ? -45.157 -7.824 82.897 1.00 58.03 90 ASP A O 1
ATOM 717 N N . SER A 1 91 ? -45.432 -9.698 84.085 1.00 63.75 91 SER A N 1
ATOM 718 C CA . SER A 1 91 ? -44.040 -10.143 83.902 1.00 63.75 91 SER A CA 1
ATOM 719 C C . SER A 1 91 ? -43.788 -10.789 82.532 1.00 63.75 91 SER A C 1
ATOM 721 O O . SER A 1 91 ? -42.716 -10.621 81.946 1.00 63.75 91 SER A O 1
ATOM 723 N N . THR A 1 92 ? -44.782 -11.495 81.993 1.00 67.31 92 THR A N 1
ATOM 724 C CA . THR A 1 92 ? -44.748 -12.173 80.689 1.00 67.31 92 THR A CA 1
ATOM 725 C C . THR A 1 92 ? -44.945 -11.197 79.536 1.00 67.31 92 THR A C 1
ATOM 727 O O . THR A 1 92 ? -44.249 -11.314 78.527 1.00 67.31 92 THR A O 1
ATOM 730 N N . LEU A 1 93 ? -45.826 -10.201 79.684 1.00 70.44 93 LEU A N 1
ATOM 731 C CA . LEU A 1 93 ? -45.978 -9.118 78.706 1.00 70.44 93 LEU A CA 1
ATOM 732 C C . LEU A 1 93 ? -44.714 -8.259 78.615 1.00 70.44 93 LEU A C 1
ATOM 734 O O . LEU A 1 93 ? -44.261 -7.945 77.514 1.00 70.44 93 LEU A O 1
ATOM 738 N N . LYS A 1 94 ? -44.098 -7.946 79.760 1.00 75.81 94 LYS A N 1
ATOM 739 C CA . LYS A 1 94 ? -42.846 -7.187 79.803 1.00 75.81 94 LYS A CA 1
ATOM 740 C C . LYS A 1 94 ? -41.681 -7.951 79.167 1.00 75.81 94 LYS A C 1
ATOM 742 O O . LYS A 1 94 ? -40.990 -7.382 78.331 1.00 75.81 94 LYS A O 1
ATOM 747 N N . LYS A 1 95 ? -41.534 -9.253 79.450 1.00 76.56 95 LYS A N 1
ATOM 748 C CA . LYS A 1 95 ? -40.540 -10.114 78.776 1.00 76.56 95 LYS A CA 1
ATOM 749 C C . LYS A 1 95 ? -40.716 -10.153 77.259 1.00 76.56 95 LYS A C 1
ATOM 751 O O . LYS A 1 95 ? -39.734 -9.999 76.542 1.00 76.56 95 LYS A O 1
ATOM 756 N N . LYS A 1 96 ? -41.951 -10.313 76.769 1.00 79.62 96 LYS A N 1
ATOM 757 C CA . LYS A 1 96 ? -42.231 -10.295 75.324 1.00 79.62 96 LYS A CA 1
ATOM 758 C C . LYS A 1 96 ? -41.868 -8.952 74.695 1.00 79.62 96 LYS A C 1
ATOM 760 O O . LYS A 1 96 ? -41.283 -8.933 73.621 1.00 79.62 96 LYS A O 1
ATOM 765 N N . ASN A 1 97 ? -42.176 -7.844 75.366 1.00 82.62 97 ASN A N 1
ATOM 766 C CA . ASN A 1 97 ? -41.824 -6.507 74.895 1.00 82.62 97 ASN A CA 1
ATOM 767 C C . ASN A 1 97 ? -40.300 -6.288 74.854 1.00 82.62 97 ASN A C 1
ATOM 769 O O . ASN A 1 97 ? -39.785 -5.726 73.891 1.00 82.62 97 ASN A O 1
ATOM 773 N N . ASP A 1 98 ? -39.568 -6.771 75.858 1.00 83.56 98 ASP A N 1
ATOM 774 C CA . ASP A 1 98 ? -38.105 -6.674 75.908 1.00 83.56 98 ASP A CA 1
ATOM 775 C C . ASP A 1 98 ? -37.436 -7.535 74.815 1.00 83.56 98 ASP A C 1
ATOM 777 O O . ASP A 1 98 ? -36.524 -7.065 74.135 1.00 83.56 98 ASP A O 1
ATOM 781 N N . GLU A 1 99 ? -37.936 -8.752 74.566 1.00 85.25 99 GLU A N 1
ATOM 782 C CA . GLU A 1 99 ? -37.503 -9.608 73.448 1.00 85.25 99 GLU A CA 1
ATOM 783 C C . GLU A 1 99 ? -37.806 -8.968 72.087 1.00 85.25 99 GLU A C 1
ATOM 785 O O . GLU A 1 99 ? -36.968 -8.970 71.186 1.00 85.25 99 GLU A O 1
ATOM 790 N N . GLN A 1 100 ? -38.986 -8.366 71.936 1.00 84.94 100 GLN A N 1
ATOM 791 C CA . GLN A 1 100 ? -39.387 -7.702 70.701 1.00 84.94 100 GLN A CA 1
ATOM 792 C C . GLN A 1 100 ? -38.528 -6.457 70.427 1.00 84.94 100 GLN A C 1
ATOM 794 O O . GLN A 1 100 ? -38.133 -6.222 69.283 1.00 84.94 100 GLN A O 1
ATOM 799 N N . ASN A 1 101 ? -38.166 -5.701 71.466 1.00 88.06 101 ASN A N 1
ATOM 800 C CA . ASN A 1 101 ? -37.237 -4.574 71.365 1.00 88.06 101 ASN A CA 1
ATOM 801 C C . ASN A 1 101 ? -35.819 -5.027 70.994 1.00 88.06 101 ASN A C 1
ATOM 803 O O . ASN A 1 101 ? -35.179 -4.386 70.158 1.00 88.06 101 ASN A O 1
ATOM 807 N N . LEU A 1 102 ? -35.349 -6.145 71.557 1.00 89.50 102 LEU A N 1
ATOM 808 C CA . LEU A 1 102 ? -34.051 -6.730 71.218 1.00 89.50 102 LEU A CA 1
ATOM 809 C C . LEU A 1 102 ? -34.000 -7.150 69.741 1.00 89.50 102 LEU A C 1
ATOM 811 O O . LEU A 1 102 ? -33.114 -6.712 69.008 1.00 89.50 102 LEU A O 1
ATOM 815 N N . VAL A 1 103 ? -35.005 -7.898 69.274 1.00 88.81 103 VAL A N 1
ATOM 816 C CA . VAL A 1 103 ? -35.124 -8.323 67.867 1.00 88.81 103 VAL A CA 1
ATOM 817 C C . VAL A 1 103 ? -35.213 -7.120 66.926 1.00 88.81 103 VAL A C 1
ATOM 819 O O . VAL A 1 103 ? -34.599 -7.108 65.859 1.00 88.81 103 VAL A O 1
ATOM 822 N N . THR A 1 104 ? -35.948 -6.078 67.320 1.00 90.81 104 THR A N 1
ATOM 823 C CA . THR A 1 1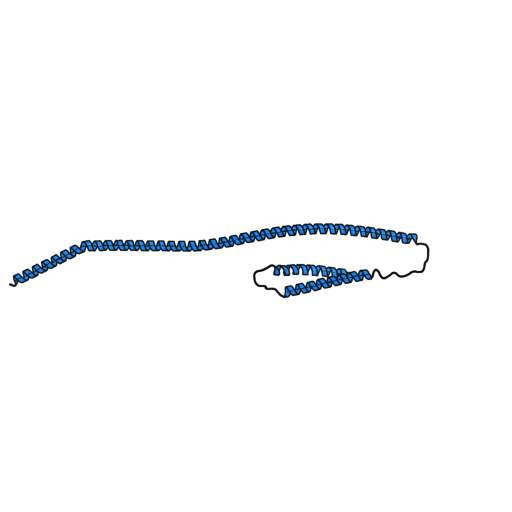04 ? -36.062 -4.846 66.526 1.00 90.81 104 THR A CA 1
ATOM 824 C C . THR A 1 104 ? -34.714 -4.126 66.424 1.00 90.81 104 THR A C 1
ATOM 826 O O . THR A 1 104 ? -34.352 -3.654 65.346 1.00 90.81 104 THR A O 1
ATOM 829 N N . SER A 1 105 ? -33.939 -4.082 67.510 1.00 90.31 105 SER A N 1
ATOM 830 C CA . SER A 1 105 ? -32.601 -3.480 67.526 1.00 90.31 105 SER A CA 1
ATOM 831 C C . SER A 1 105 ? -31.612 -4.238 66.631 1.00 90.31 105 SER A C 1
ATOM 833 O O . SER A 1 105 ? -30.938 -3.622 65.800 1.00 90.31 105 SER A O 1
ATOM 835 N N . GLU A 1 106 ? -31.586 -5.572 66.717 1.00 93.62 106 GLU A N 1
ATOM 836 C CA . GLU A 1 106 ? -30.754 -6.425 65.858 1.00 93.62 106 GLU A CA 1
ATOM 837 C C . GLU A 1 106 ? -31.133 -6.282 64.377 1.00 93.62 106 GLU A C 1
ATOM 839 O O . GLU A 1 106 ? -30.262 -6.165 63.510 1.00 93.62 106 GLU A O 1
ATOM 844 N N . LEU A 1 107 ? -32.433 -6.213 64.073 1.00 94.62 107 LEU A N 1
ATOM 845 C CA . LEU A 1 107 ? -32.917 -6.008 62.711 1.00 94.62 107 LEU A CA 1
ATOM 846 C C . LEU A 1 107 ? -32.467 -4.656 62.146 1.00 94.62 107 LEU A C 1
ATOM 848 O O . LEU A 1 107 ? -31.999 -4.602 61.009 1.00 94.62 107 LEU A O 1
ATOM 852 N N . ILE A 1 108 ? -32.562 -3.577 62.928 1.00 94.69 108 ILE A N 1
ATOM 853 C CA . ILE A 1 108 ? -32.078 -2.248 62.523 1.00 94.69 108 ILE A CA 1
ATOM 854 C C . ILE A 1 108 ? -30.573 -2.295 62.237 1.00 94.69 108 ILE A C 1
ATOM 856 O O . ILE A 1 108 ? -30.124 -1.756 61.225 1.00 94.69 108 ILE A O 1
ATOM 860 N N . GLN A 1 109 ? -29.789 -2.978 63.073 1.00 93.94 109 GLN A N 1
ATOM 861 C CA . GLN A 1 109 ? -28.347 -3.109 62.865 1.00 93.94 109 GLN A CA 1
ATOM 862 C C . GLN A 1 109 ? -28.018 -3.873 61.572 1.00 93.94 109 GLN A C 1
ATOM 864 O O . GLN A 1 109 ? -27.166 -3.436 60.794 1.00 93.94 109 GLN A O 1
ATOM 869 N N . VAL A 1 110 ? -28.725 -4.976 61.300 1.00 95.81 110 VAL A N 1
ATOM 870 C CA . VAL A 1 110 ? -28.574 -5.745 60.054 1.00 95.81 110 VAL A CA 1
ATOM 871 C C . VAL A 1 110 ? -28.988 -4.916 58.838 1.00 95.81 110 VAL A C 1
ATOM 873 O O . VAL A 1 110 ? -28.301 -4.955 57.816 1.00 95.81 110 VAL A O 1
ATOM 876 N N . LEU A 1 111 ? -30.086 -4.162 58.924 1.00 95.38 111 LEU A N 1
ATOM 877 C CA . LEU A 1 111 ? -30.545 -3.291 57.841 1.00 95.38 111 LEU A CA 1
ATOM 878 C C . LEU A 1 111 ? -29.529 -2.189 57.543 1.00 95.38 111 LEU A C 1
ATOM 880 O O . LEU A 1 111 ? -29.172 -2.007 56.383 1.00 95.38 111 LEU A O 1
ATOM 884 N N . ASN A 1 112 ? -28.995 -1.532 58.573 1.00 94.44 112 ASN A N 1
ATOM 885 C CA . ASN A 1 112 ? -27.966 -0.507 58.410 1.00 94.44 112 ASN A CA 1
ATOM 886 C C . ASN A 1 112 ? -26.692 -1.086 57.779 1.00 94.44 112 ASN A C 1
ATOM 888 O O . ASN A 1 112 ? -26.176 -0.521 56.821 1.00 94.44 112 ASN A O 1
ATOM 892 N N . SER A 1 113 ? -26.228 -2.252 58.243 1.00 95.12 113 SER A N 1
ATOM 893 C CA . SER A 1 113 ? -25.067 -2.934 57.655 1.00 95.12 113 SER A CA 1
ATOM 894 C C . SER A 1 113 ? -25.284 -3.285 56.179 1.00 95.12 113 SER A C 1
ATOM 896 O O . SER A 1 113 ? -24.388 -3.097 55.353 1.00 95.12 113 SER A O 1
ATOM 898 N N . LYS A 1 114 ? -26.484 -3.758 55.821 1.00 94.69 114 LYS A N 1
ATOM 899 C CA . LYS A 1 114 ? -26.837 -4.043 54.426 1.00 94.69 114 LYS A CA 1
ATOM 900 C C . LYS A 1 114 ? -26.923 -2.777 53.584 1.00 94.69 114 LYS A C 1
ATOM 902 O O . LYS A 1 114 ? -26.458 -2.812 52.451 1.00 94.69 114 LYS A O 1
ATOM 907 N N . GLN A 1 115 ? -27.469 -1.689 54.124 1.00 93.38 115 GLN A N 1
ATOM 908 C CA . GLN A 1 115 ? -27.547 -0.416 53.416 1.00 93.38 115 GLN A CA 1
ATOM 909 C C . GLN A 1 115 ? -26.150 0.122 53.108 1.00 93.38 115 GLN A C 1
ATOM 911 O O . GLN A 1 115 ? -25.857 0.390 51.951 1.00 93.38 115 GLN A O 1
ATOM 916 N N . THR A 1 116 ? -25.245 0.136 54.092 1.00 95.00 116 THR A N 1
ATOM 917 C CA . THR A 1 116 ? -23.844 0.517 53.859 1.00 95.00 116 THR A CA 1
ATOM 918 C C . THR A 1 116 ? -23.199 -0.351 52.781 1.00 95.00 116 THR A C 1
ATOM 920 O O . THR A 1 116 ? -22.476 0.151 51.924 1.00 95.00 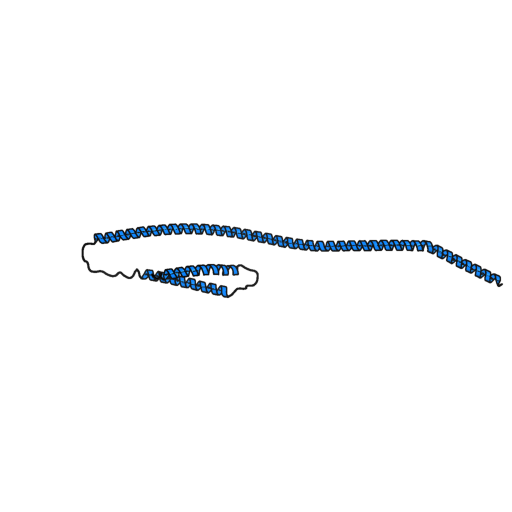116 THR A O 1
ATOM 923 N N . LYS A 1 117 ? -23.494 -1.659 52.768 1.00 95.75 117 LYS A N 1
ATOM 924 C CA . LYS A 1 117 ? -22.956 -2.548 51.736 1.00 95.75 117 LYS A CA 1
ATOM 925 C C . LYS A 1 117 ? -23.528 -2.271 50.344 1.00 95.75 117 LYS A C 1
ATOM 927 O O . LYS A 1 117 ? -22.811 -2.434 49.359 1.00 95.75 117 LYS A O 1
ATOM 932 N N . ILE A 1 118 ? -24.797 -1.883 50.250 1.00 95.00 118 ILE A N 1
ATOM 933 C CA . ILE A 1 118 ? -25.417 -1.462 48.990 1.00 95.00 118 ILE A CA 1
ATOM 934 C C . ILE A 1 118 ? -24.735 -0.190 48.491 1.00 95.00 118 ILE A C 1
ATOM 936 O O . ILE A 1 118 ? -24.269 -0.185 47.356 1.00 95.00 118 ILE A O 1
ATOM 940 N N . ASP A 1 119 ? -24.571 0.813 49.352 1.00 94.31 119 ASP A N 1
ATOM 941 C CA . ASP A 1 119 ? -23.938 2.086 48.994 1.00 94.31 119 ASP A CA 1
ATOM 942 C C . ASP A 1 119 ? -22.492 1.872 48.489 1.00 94.31 119 ASP A C 1
ATOM 944 O O . ASP A 1 119 ? -22.083 2.431 47.469 1.00 94.31 119 ASP A O 1
ATOM 948 N N . GLU A 1 120 ? -21.722 0.995 49.149 1.00 96.62 120 GLU A N 1
ATOM 949 C CA . GLU A 1 120 ? -20.382 0.592 48.694 1.00 96.62 120 GLU A CA 1
ATOM 950 C C . GLU A 1 120 ? -20.400 -0.044 47.297 1.00 96.62 120 GLU A C 1
ATOM 952 O O . GLU A 1 120 ? -19.550 0.261 46.458 1.00 96.62 120 GLU A O 1
ATOM 957 N N . LEU A 1 121 ? -21.341 -0.961 47.049 1.00 95.94 121 LEU A N 1
ATOM 958 C CA . LEU A 1 121 ? -21.446 -1.665 45.771 1.00 95.94 121 LEU A CA 1
ATOM 959 C C . LEU A 1 121 ? -21.905 -0.731 44.648 1.00 95.94 121 LEU A C 1
ATOM 961 O O . LEU A 1 121 ? -21.395 -0.837 43.534 1.00 95.94 121 LEU A O 1
ATOM 965 N N . GLU A 1 122 ? -22.822 0.193 44.928 1.00 95.75 122 GLU A N 1
ATOM 966 C CA . GLU A 1 122 ? -23.264 1.210 43.973 1.00 95.75 122 GLU A CA 1
ATOM 967 C C . GLU A 1 122 ? -22.114 2.137 43.574 1.00 95.75 122 GLU A C 1
ATOM 969 O O . GLU A 1 122 ? -21.922 2.415 42.387 1.00 95.75 122 GLU A O 1
ATOM 974 N N . GLN A 1 123 ? -21.288 2.548 44.541 1.00 95.56 123 GLN A N 1
ATOM 975 C CA . GLN A 1 123 ? -20.109 3.358 44.254 1.00 95.56 123 GLN A CA 1
ATOM 976 C C . GLN A 1 123 ? -19.084 2.589 43.406 1.00 95.56 123 GLN A C 1
ATOM 978 O O . GLN A 1 123 ? -18.595 3.120 42.408 1.00 95.56 123 GLN A O 1
ATOM 983 N N . GLN A 1 124 ? -18.807 1.323 43.736 1.00 96.06 124 GLN A N 1
ATOM 984 C CA . GLN A 1 124 ? -17.915 0.478 42.931 1.00 96.06 124 GLN A CA 1
ATOM 985 C C . GLN A 1 124 ? -18.429 0.292 41.500 1.00 96.06 124 GLN A C 1
ATOM 987 O O . GLN A 1 124 ? -17.646 0.317 40.550 1.00 96.06 124 GLN A O 1
ATOM 992 N N . LEU A 1 125 ? -19.740 0.115 41.332 1.00 95.44 125 LEU A N 1
ATOM 993 C CA . LEU A 1 125 ? -20.355 -0.068 40.022 1.00 95.44 125 LEU A CA 1
ATOM 994 C C . LEU A 1 125 ? -20.198 1.193 39.165 1.00 95.44 125 LEU A C 1
ATOM 996 O O . LEU A 1 125 ? -19.792 1.099 38.008 1.00 95.44 125 LEU A O 1
ATOM 1000 N N . LYS A 1 126 ? -20.401 2.373 39.758 1.00 95.12 126 LYS A N 1
ATOM 1001 C CA . LYS A 1 126 ? -20.185 3.663 39.094 1.00 95.12 126 LYS A CA 1
ATOM 1002 C C . LYS A 1 126 ? -18.733 3.856 38.640 1.00 95.12 126 LYS A C 1
ATOM 1004 O O . LYS A 1 126 ? -18.492 4.326 37.526 1.00 95.12 126 LYS A O 1
ATOM 1009 N N . ASP A 1 127 ? -17.768 3.464 39.470 1.00 94.94 127 ASP A N 1
ATOM 1010 C CA . ASP A 1 127 ? -16.345 3.555 39.126 1.00 94.94 127 ASP A CA 1
ATOM 1011 C C . ASP A 1 127 ? -15.992 2.621 37.956 1.00 94.94 127 ASP A C 1
ATOM 1013 O O . ASP A 1 127 ? -15.261 3.009 37.038 1.00 94.94 127 ASP A O 1
ATOM 1017 N N . ILE A 1 128 ? -16.552 1.406 37.943 1.00 96.12 128 ILE A N 1
ATOM 1018 C CA . ILE A 1 128 ? -16.377 0.438 36.851 1.00 96.12 128 ILE A CA 1
ATOM 1019 C C . ILE A 1 128 ? -16.976 0.973 35.546 1.00 96.12 128 ILE A C 1
ATOM 1021 O O . ILE A 1 128 ? -16.309 0.930 34.512 1.00 96.12 128 ILE A O 1
ATOM 1025 N N . GLU A 1 129 ? -18.191 1.523 35.575 1.00 94.81 129 GLU A N 1
ATOM 1026 C CA . GLU A 1 129 ? -18.835 2.106 34.390 1.00 94.81 129 GLU A CA 1
ATOM 1027 C C . GLU A 1 129 ? -18.008 3.260 33.803 1.00 94.81 129 GLU A C 1
ATOM 1029 O O . GLU A 1 129 ? -17.847 3.383 32.581 1.00 94.81 129 GLU A O 1
ATOM 1034 N N . GLN A 1 130 ? -17.419 4.091 34.667 1.00 94.31 130 GLN A N 1
ATOM 1035 C CA . GLN A 1 130 ? -16.535 5.165 34.231 1.00 94.31 130 GLN A CA 1
ATOM 1036 C C . GLN A 1 130 ? -15.260 4.618 33.574 1.00 94.31 130 GLN A C 1
ATOM 1038 O O . GLN A 1 130 ? -14.846 5.122 32.523 1.00 94.31 130 GLN A O 1
ATOM 1043 N N . GLN A 1 131 ? -14.642 3.588 34.155 1.00 93.94 131 GLN A N 1
ATOM 1044 C CA . GLN A 1 131 ? -13.463 2.939 33.575 1.00 93.94 131 GLN A CA 1
ATOM 1045 C C . GLN A 1 131 ? -13.778 2.278 32.229 1.00 93.94 131 GLN A C 1
ATOM 1047 O O . GLN A 1 131 ? -13.017 2.449 31.273 1.00 93.94 131 GLN A O 1
ATOM 1052 N N . GLU A 1 132 ? -14.917 1.592 32.113 1.00 94.06 132 GLU A N 1
ATOM 1053 C CA . GLU A 1 132 ? -15.354 0.964 30.865 1.00 94.06 132 GLU A CA 1
ATOM 1054 C C . GLU A 1 132 ? -15.526 2.008 29.755 1.00 94.06 132 GLU A C 1
ATOM 1056 O O . GLU A 1 132 ? -15.018 1.834 28.642 1.00 94.06 132 GLU A O 1
ATOM 1061 N N . SER A 1 133 ? -16.161 3.141 30.069 1.00 94.38 133 SER A N 1
ATOM 1062 C CA . SER A 1 133 ? -16.318 4.259 29.136 1.00 94.38 133 SER A CA 1
ATOM 1063 C C . SER A 1 133 ? -14.966 4.797 28.647 1.00 94.38 133 SER A C 1
ATOM 1065 O O . SER A 1 133 ? -14.749 4.982 27.442 1.00 94.38 133 SER A O 1
ATOM 1067 N N . GLN A 1 134 ? -14.002 4.968 29.557 1.00 95.19 134 GLN A N 1
ATOM 1068 C CA . GLN A 1 134 ? -12.651 5.412 29.205 1.00 95.19 134 GLN A CA 1
ATOM 1069 C C . GLN A 1 134 ? -11.913 4.399 28.323 1.00 95.19 134 GLN A C 1
ATOM 1071 O O . GLN A 1 134 ? -11.272 4.786 27.337 1.00 95.19 134 GLN A O 1
ATOM 1076 N N . TRP A 1 135 ? -11.998 3.106 28.644 1.00 95.12 135 TRP A N 1
ATOM 1077 C CA . TRP A 1 135 ? -11.383 2.047 27.845 1.00 95.12 135 TRP A CA 1
ATOM 1078 C C . TRP A 1 135 ? -11.993 1.957 26.456 1.00 95.12 135 TRP A C 1
ATOM 1080 O O . TRP A 1 135 ? -11.247 1.862 25.481 1.00 95.12 135 TRP A O 1
ATOM 1090 N N . LYS A 1 136 ? -13.317 2.075 26.342 1.00 95.81 136 LYS A N 1
ATOM 1091 C CA . LYS A 1 136 ? -14.009 2.105 25.055 1.00 95.81 136 LYS A CA 1
ATOM 1092 C C . LYS A 1 136 ? -13.537 3.278 24.197 1.00 95.81 136 LYS A C 1
ATOM 1094 O O . LYS A 1 136 ? -13.120 3.078 23.058 1.00 95.81 136 LYS A O 1
ATOM 1099 N N . ALA A 1 137 ? -13.481 4.481 24.767 1.00 95.00 137 ALA A N 1
ATOM 1100 C CA . ALA A 1 137 ? -12.995 5.664 24.060 1.00 95.00 137 ALA A CA 1
ATOM 1101 C C . ALA A 1 137 ? -11.514 5.556 23.652 1.00 95.00 137 ALA A C 1
ATOM 1103 O O . ALA A 1 137 ? -11.102 6.104 22.625 1.00 95.00 137 ALA A O 1
ATOM 1104 N N . LYS A 1 138 ? -10.680 4.887 24.459 1.00 96.69 138 LYS A N 1
ATOM 1105 C CA . LYS A 1 138 ? -9.273 4.622 24.124 1.00 96.69 138 LYS A CA 1
ATOM 1106 C C . LYS A 1 138 ? -9.160 3.600 22.994 1.00 96.69 138 LYS A C 1
ATOM 1108 O O . LYS A 1 138 ? -8.403 3.825 22.054 1.00 96.69 138 LYS A O 1
ATOM 1113 N N . TYR A 1 139 ? -9.928 2.518 23.068 1.00 95.69 139 TYR A N 1
ATOM 1114 C CA . TYR A 1 139 ? -9.966 1.474 22.052 1.00 95.69 139 TYR A CA 1
ATOM 1115 C C . TYR A 1 139 ? -10.413 2.024 20.695 1.00 95.69 139 TYR A C 1
ATOM 1117 O O . TYR A 1 139 ? -9.722 1.816 19.703 1.00 95.69 139 TYR A O 1
ATOM 1125 N N . GLU A 1 140 ? -11.495 2.804 20.650 1.00 95.25 140 GLU A N 1
ATOM 1126 C CA . GLU A 1 140 ? -11.982 3.422 19.410 1.00 95.25 140 GLU A CA 1
ATOM 1127 C C . GLU A 1 140 ? -10.938 4.351 18.775 1.00 95.25 140 GLU A C 1
ATOM 1129 O O . GLU A 1 140 ? -10.728 4.317 17.560 1.00 95.25 140 GLU A O 1
ATOM 1134 N N . ARG A 1 141 ? -10.229 5.150 19.585 1.00 96.06 141 ARG A N 1
ATOM 1135 C CA . ARG A 1 141 ? -9.113 5.982 19.103 1.00 96.06 141 ARG A CA 1
ATOM 1136 C C . ARG A 1 141 ? -7.985 5.142 18.514 1.00 96.06 141 ARG A C 1
ATOM 1138 O O . ARG A 1 141 ? -7.438 5.502 17.474 1.00 96.06 141 ARG A O 1
ATOM 1145 N N . GLU A 1 142 ? -7.646 4.033 19.160 1.00 96.19 142 GLU A N 1
ATOM 1146 C CA . GLU A 1 142 ? -6.582 3.146 18.698 1.00 96.19 142 GLU A CA 1
ATOM 1147 C C . GLU A 1 142 ? -6.974 2.397 17.416 1.00 96.19 142 GLU A C 1
ATOM 1149 O O . GLU A 1 142 ? -6.156 2.267 16.507 1.00 96.19 142 GLU A O 1
ATOM 1154 N N . CYS A 1 143 ? -8.237 1.982 17.286 1.00 95.69 143 CYS A N 1
ATOM 1155 C CA . CYS A 1 143 ? -8.784 1.426 16.048 1.00 95.69 143 CYS A CA 1
ATOM 1156 C C . CYS A 1 143 ? -8.666 2.417 14.886 1.00 95.69 143 CYS A C 1
ATOM 1158 O O . CYS A 1 143 ? -8.085 2.070 13.860 1.00 95.69 143 CYS A O 1
ATOM 1160 N N . ARG A 1 144 ? -9.098 3.671 15.073 1.00 96.25 144 ARG A N 1
ATOM 1161 C CA . ARG A 1 144 ? -8.959 4.714 14.039 1.00 96.25 144 ARG A CA 1
ATOM 1162 C C . ARG A 1 144 ? -7.500 4.958 13.656 1.00 96.25 144 ARG A C 1
ATOM 1164 O O . ARG A 1 144 ? -7.183 5.113 12.481 1.00 96.25 144 ARG A O 1
ATOM 1171 N N . ARG A 1 145 ? -6.586 4.973 14.633 1.00 97.19 145 ARG A N 1
ATOM 1172 C CA . ARG A 1 145 ? -5.143 5.094 14.360 1.00 97.19 145 ARG A CA 1
ATOM 1173 C C . ARG A 1 145 ? -4.633 3.945 13.496 1.00 97.19 145 ARG A C 1
ATOM 1175 O O . ARG A 1 145 ? -3.912 4.196 12.534 1.00 97.19 145 ARG A O 1
ATOM 1182 N N . ARG A 1 146 ? -5.019 2.706 13.810 1.00 96.94 146 ARG A N 1
ATOM 1183 C CA . ARG A 1 146 ? -4.644 1.525 13.018 1.00 96.94 146 ARG A CA 1
ATOM 1184 C C . ARG A 1 146 ? -5.195 1.591 11.598 1.00 96.94 146 ARG A C 1
ATOM 1186 O O . ARG A 1 146 ? -4.451 1.291 10.674 1.00 96.94 146 ARG A O 1
ATOM 1193 N N . GLU A 1 147 ? -6.438 2.030 11.419 1.00 97.06 147 GLU A N 1
ATOM 1194 C CA . GLU A 1 147 ? -7.043 2.217 10.092 1.00 97.06 147 GLU A CA 1
ATOM 1195 C C . GLU A 1 147 ? -6.267 3.239 9.251 1.00 97.06 147 GLU A C 1
ATOM 1197 O O . GLU A 1 147 ? -5.928 2.956 8.104 1.00 97.06 147 GLU A O 1
ATOM 1202 N N . ILE A 1 148 ? -5.903 4.389 9.829 1.00 98.12 148 ILE A N 1
ATOM 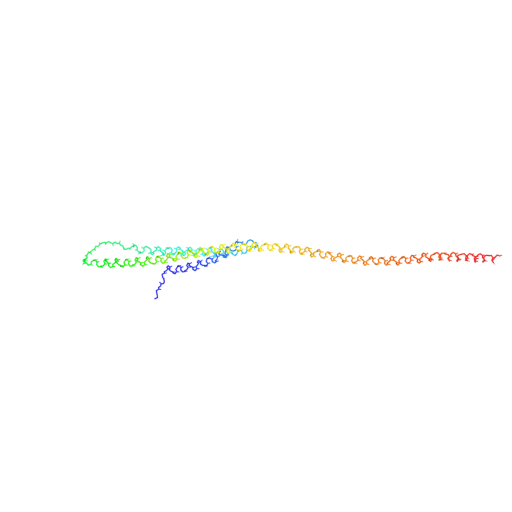1203 C CA . ILE A 1 148 ? -5.097 5.412 9.139 1.00 98.12 148 ILE A CA 1
ATOM 1204 C C . ILE A 1 148 ? -3.729 4.850 8.735 1.00 98.12 148 ILE A C 1
ATOM 1206 O O . ILE A 1 148 ? -3.264 5.075 7.618 1.00 98.12 148 ILE A O 1
ATOM 1210 N N . VAL A 1 149 ? -3.068 4.116 9.634 1.00 98.19 149 VAL A N 1
ATOM 1211 C CA . VAL A 1 149 ? -1.768 3.496 9.339 1.00 98.19 149 VAL A CA 1
ATOM 1212 C C . VAL A 1 149 ? -1.901 2.450 8.231 1.00 98.19 149 VAL A C 1
ATOM 1214 O O . VAL A 1 149 ? -1.084 2.438 7.316 1.00 98.19 149 VAL A O 1
ATOM 1217 N N . GLN A 1 150 ? -2.942 1.616 8.264 1.00 97.56 150 GLN A N 1
ATOM 1218 C CA . GLN A 1 150 ? -3.202 0.630 7.213 1.00 97.56 150 GLN A CA 1
ATOM 1219 C C . GLN A 1 150 ? -3.449 1.286 5.853 1.00 97.56 150 GLN A C 1
ATOM 1221 O O . GLN A 1 150 ? -2.893 0.831 4.857 1.00 97.56 150 GLN A O 1
ATOM 1226 N N . GLN A 1 151 ? -4.222 2.373 5.799 1.00 97.75 151 GLN A N 1
ATOM 1227 C CA . GLN A 1 151 ? -4.441 3.115 4.555 1.00 97.75 151 GLN A CA 1
ATOM 1228 C C . GLN A 1 151 ? -3.127 3.650 3.975 1.00 97.75 151 GLN A C 1
ATOM 1230 O O . GLN A 1 151 ? -2.863 3.457 2.790 1.00 97.75 151 GLN A O 1
ATOM 1235 N N . LYS A 1 152 ? -2.267 4.239 4.817 1.00 98.38 152 LYS A N 1
ATOM 1236 C CA . LYS A 1 152 ? -0.944 4.726 4.395 1.00 98.38 152 LYS A CA 1
ATOM 1237 C C . LYS A 1 152 ? -0.029 3.606 3.906 1.00 98.38 152 LYS A C 1
ATOM 1239 O O . LYS A 1 152 ? 0.697 3.800 2.939 1.00 98.38 152 LYS A O 1
ATOM 1244 N N . LEU A 1 153 ? -0.059 2.438 4.550 1.00 98.19 153 LEU A N 1
ATOM 1245 C CA . LEU A 1 153 ? 0.720 1.282 4.099 1.00 98.19 153 LEU A CA 1
ATOM 1246 C C . LEU A 1 153 ? 0.287 0.831 2.700 1.00 98.19 153 LEU A C 1
ATOM 1248 O O . LEU A 1 153 ? 1.139 0.646 1.839 1.00 98.19 153 LEU A O 1
ATOM 1252 N N . ILE A 1 154 ? -1.021 0.744 2.447 1.00 98.38 154 ILE A N 1
ATOM 1253 C CA . ILE A 1 154 ? -1.557 0.383 1.125 1.00 98.38 154 ILE A CA 1
ATOM 1254 C C . ILE A 1 154 ? -1.138 1.403 0.055 1.00 98.38 154 ILE A C 1
ATOM 1256 O O . ILE A 1 154 ? -0.835 1.032 -1.079 1.00 98.38 154 ILE A O 1
ATOM 1260 N N . GLU A 1 155 ? -1.144 2.693 0.386 1.00 98.25 155 GLU A N 1
ATOM 1261 C CA . GLU A 1 155 ? -0.707 3.752 -0.527 1.00 98.25 155 GLU A CA 1
ATOM 1262 C C . GLU A 1 155 ? 0.786 3.628 -0.865 1.00 98.25 155 GLU A C 1
ATOM 1264 O O . GLU A 1 155 ? 1.148 3.578 -2.042 1.00 98.25 155 GLU A O 1
ATOM 1269 N N . LEU A 1 156 ? 1.638 3.456 0.149 1.00 98.44 156 LEU A N 1
ATOM 1270 C CA . LEU A 1 156 ? 3.080 3.267 -0.032 1.00 98.44 156 LEU A CA 1
ATOM 1271 C C . LEU A 1 156 ? 3.416 1.993 -0.821 1.00 98.44 156 LEU A C 1
ATOM 1273 O O . LEU A 1 156 ? 4.328 2.003 -1.647 1.00 98.44 156 LEU A O 1
ATOM 1277 N N . GLU A 1 157 ? 2.674 0.902 -0.624 1.00 98.50 157 GLU A N 1
ATOM 1278 C CA . GLU A 1 157 ? 2.837 -0.328 -1.409 1.00 98.50 157 GLU A CA 1
ATOM 1279 C C . GLU A 1 157 ? 2.554 -0.095 -2.900 1.00 98.50 157 GLU A C 1
ATOM 1281 O O . GLU A 1 157 ? 3.296 -0.584 -3.759 1.00 98.50 157 GLU A O 1
ATOM 1286 N N . LYS A 1 158 ? 1.520 0.690 -3.229 1.00 98.44 158 LYS A N 1
ATOM 1287 C CA . LYS A 1 158 ? 1.212 1.057 -4.620 1.00 98.44 158 LYS A CA 1
ATOM 1288 C C . LYS A 1 158 ? 2.309 1.924 -5.229 1.00 98.44 158 LYS A C 1
ATOM 1290 O O . LYS A 1 158 ? 2.717 1.677 -6.366 1.00 98.44 158 LYS A O 1
ATOM 1295 N N . GLU A 1 159 ? 2.808 2.913 -4.490 1.00 98.38 159 GLU A N 1
ATOM 1296 C CA . GLU A 1 159 ? 3.919 3.754 -4.945 1.00 98.38 159 GLU A CA 1
ATOM 1297 C C . GLU A 1 159 ? 5.189 2.935 -5.191 1.00 98.38 159 GLU A C 1
ATOM 1299 O O . GLU A 1 159 ? 5.850 3.108 -6.220 1.00 98.38 159 GLU A O 1
ATOM 1304 N N . LEU A 1 160 ? 5.503 1.994 -4.296 1.00 98.44 160 LEU A N 1
ATOM 1305 C CA . LEU A 1 160 ? 6.649 1.101 -4.440 1.00 98.44 160 LEU A CA 1
ATOM 1306 C C . LEU A 1 160 ? 6.528 0.235 -5.699 1.00 98.44 160 LEU A C 1
ATOM 1308 O O . LEU A 1 160 ? 7.482 0.141 -6.473 1.00 98.44 160 LEU A O 1
ATOM 1312 N N . GLN A 1 161 ? 5.354 -0.352 -5.949 1.00 98.31 161 GLN A N 1
ATOM 1313 C CA . GLN A 1 161 ? 5.107 -1.116 -7.174 1.00 98.31 161 GLN A CA 1
ATOM 1314 C C . GLN A 1 161 ? 5.275 -0.256 -8.430 1.00 98.31 161 GLN A C 1
ATOM 1316 O O . GLN A 1 161 ? 5.846 -0.716 -9.422 1.00 98.31 161 GLN A O 1
ATOM 1321 N N . ASN A 1 162 ? 4.808 0.994 -8.402 1.00 98.44 162 ASN A N 1
ATOM 1322 C CA . ASN A 1 162 ? 4.979 1.908 -9.526 1.00 98.44 162 ASN A CA 1
ATOM 1323 C C . ASN A 1 162 ? 6.464 2.210 -9.785 1.00 98.44 162 ASN A C 1
ATOM 1325 O O . ASN A 1 162 ? 6.932 2.077 -10.917 1.00 98.44 162 ASN A O 1
ATOM 1329 N N . ARG A 1 163 ? 7.236 2.511 -8.732 1.00 98.12 163 ARG A N 1
ATOM 1330 C CA . ARG A 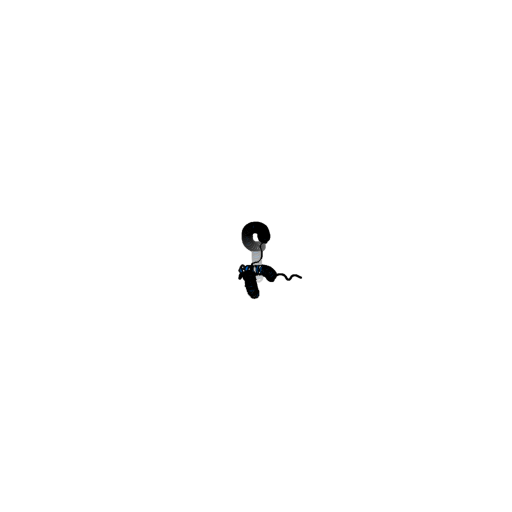1 163 ? 8.689 2.723 -8.845 1.00 98.12 163 ARG A CA 1
ATOM 1331 C C . ARG A 1 163 ? 9.419 1.490 -9.372 1.00 98.12 163 ARG A C 1
ATOM 1333 O O . ARG A 1 163 ? 10.318 1.627 -10.195 1.00 98.12 163 ARG A O 1
ATOM 1340 N N . GLN A 1 164 ? 9.023 0.287 -8.963 1.00 98.31 164 GLN A N 1
ATOM 1341 C CA . GLN A 1 164 ? 9.603 -0.952 -9.491 1.00 98.31 164 GLN A CA 1
ATOM 1342 C C . GLN A 1 164 ? 9.350 -1.118 -10.994 1.00 98.31 164 GLN A C 1
ATOM 1344 O O . GLN A 1 164 ? 10.251 -1.527 -11.724 1.00 98.31 164 GLN A O 1
ATOM 1349 N N . ARG A 1 165 ? 8.149 -0.781 -11.484 1.00 98.25 165 ARG A N 1
ATOM 1350 C CA . ARG A 1 165 ? 7.855 -0.798 -12.929 1.00 98.25 165 ARG A CA 1
ATOM 1351 C C . ARG A 1 165 ? 8.713 0.215 -13.682 1.00 98.25 165 ARG A C 1
ATOM 1353 O O . ARG A 1 165 ? 9.305 -0.139 -14.695 1.00 98.25 165 ARG A O 1
ATOM 1360 N N . GLN A 1 166 ? 8.823 1.437 -13.163 1.00 98.19 166 GLN A N 1
ATOM 1361 C CA . GLN A 1 166 ? 9.678 2.474 -13.746 1.00 98.19 166 GLN A CA 1
ATOM 1362 C C . GLN A 1 166 ? 11.152 2.052 -13.773 1.00 98.19 166 GLN A C 1
ATOM 1364 O O . GLN A 1 166 ? 11.817 2.220 -14.788 1.00 98.19 166 GLN A O 1
ATOM 1369 N N . SER A 1 167 ? 11.650 1.435 -12.700 1.00 98.44 167 SER A N 1
ATOM 1370 C CA . SER A 1 167 ? 13.019 0.919 -12.636 1.00 98.44 167 SER A CA 1
ATOM 1371 C C . SER A 1 167 ? 13.288 -0.146 -13.703 1.00 98.44 167 SER A C 1
ATOM 1373 O O . SER A 1 167 ? 14.323 -0.086 -14.360 1.00 98.44 167 SER A O 1
ATOM 1375 N N . LYS A 1 168 ? 12.347 -1.069 -13.947 1.00 98.44 168 LYS A N 1
ATOM 1376 C CA . LYS A 1 168 ? 12.477 -2.059 -15.031 1.00 98.44 168 LYS A CA 1
ATOM 1377 C C . LYS A 1 168 ? 12.555 -1.404 -16.409 1.00 98.44 168 LYS A C 1
ATOM 1379 O O . LYS A 1 168 ? 13.376 -1.812 -17.221 1.00 98.44 168 LYS A O 1
ATOM 1384 N N . LEU A 1 169 ? 11.726 -0.389 -16.659 1.00 98.31 169 LEU A N 1
ATOM 1385 C CA . LEU A 1 169 ? 11.759 0.363 -17.917 1.00 98.31 169 LEU A CA 1
ATOM 1386 C C . LEU A 1 169 ? 13.090 1.096 -18.105 1.00 98.31 169 LEU A C 1
ATOM 1388 O O . LEU A 1 169 ? 13.629 1.084 -19.203 1.00 98.31 169 LEU A O 1
ATOM 1392 N N . LEU A 1 170 ? 13.639 1.693 -17.044 1.00 98.50 170 LEU A N 1
ATOM 1393 C CA . LEU A 1 170 ? 14.940 2.362 -17.108 1.00 98.50 170 LEU A CA 1
ATOM 1394 C C . LEU A 1 170 ? 16.069 1.391 -17.452 1.00 98.50 170 LEU A C 1
ATOM 1396 O O . LEU A 1 170 ? 16.888 1.707 -18.307 1.00 98.50 170 LEU A O 1
ATOM 1400 N N . VAL A 1 171 ? 16.086 0.208 -16.832 1.00 98.56 171 VAL A N 1
ATOM 1401 C CA . VAL A 1 171 ? 17.077 -0.829 -17.156 1.00 98.56 171 VAL A CA 1
ATOM 1402 C C . VAL A 1 171 ? 16.951 -1.254 -18.618 1.00 98.56 171 VAL A C 1
ATOM 1404 O O . VAL A 1 171 ? 17.963 -1.332 -19.305 1.00 98.56 171 VAL A O 1
ATOM 1407 N N . GLN A 1 172 ? 15.725 -1.454 -19.114 1.00 98.38 172 GLN A N 1
ATOM 1408 C CA . GLN A 1 172 ? 15.506 -1.799 -20.520 1.00 98.38 172 GLN A CA 1
ATOM 1409 C C . GLN A 1 172 ? 16.032 -0.710 -21.460 1.00 98.38 172 GLN A C 1
ATOM 1411 O O . GLN A 1 172 ? 16.799 -1.011 -22.365 1.00 98.38 172 GLN A O 1
ATOM 1416 N N . LEU A 1 173 ? 15.677 0.555 -21.216 1.00 98.56 173 LEU A N 1
ATOM 1417 C CA . LEU A 1 173 ? 16.151 1.674 -22.033 1.00 98.56 173 LEU A CA 1
ATOM 1418 C C . LEU A 1 173 ? 17.675 1.798 -22.006 1.00 98.56 173 LEU A C 1
ATOM 1420 O O . LEU A 1 173 ? 18.280 2.124 -23.021 1.00 98.56 173 LEU A O 1
ATOM 1424 N N . GLN A 1 174 ? 18.304 1.527 -20.864 1.00 98.50 174 GLN A N 1
ATOM 1425 C CA . GLN A 1 174 ? 19.756 1.532 -20.763 1.00 98.50 174 GLN A CA 1
ATOM 1426 C C . GLN A 1 174 ? 20.379 0.424 -21.622 1.00 98.50 174 GLN A C 1
ATOM 1428 O O . GLN A 1 174 ? 21.321 0.691 -22.364 1.00 98.50 174 GLN A O 1
ATOM 1433 N N . THR A 1 175 ? 19.816 -0.787 -21.589 1.00 98.56 175 THR A N 1
ATOM 1434 C CA . THR A 1 175 ? 20.238 -1.882 -22.474 1.00 98.56 175 THR A CA 1
ATOM 1435 C C . THR A 1 175 ? 20.042 -1.527 -23.948 1.00 98.56 175 THR A C 1
ATOM 1437 O O . THR A 1 175 ? 20.938 -1.769 -24.754 1.00 98.56 175 THR A O 1
ATOM 1440 N N . ASP A 1 176 ? 18.915 -0.911 -24.307 1.00 98.56 176 ASP A N 1
ATOM 1441 C CA . ASP A 1 176 ? 18.640 -0.498 -25.686 1.00 98.56 176 ASP A CA 1
ATOM 1442 C C . ASP A 1 176 ? 19.659 0.558 -26.160 1.00 98.56 176 ASP A C 1
ATOM 1444 O O . ASP A 1 176 ? 20.177 0.469 -27.273 1.00 98.56 176 ASP A O 1
ATOM 1448 N N . ILE A 1 177 ? 20.018 1.523 -25.303 1.00 98.56 177 ILE A N 1
ATOM 1449 C CA . ILE A 1 177 ? 21.062 2.524 -25.588 1.00 98.56 177 ILE A CA 1
ATOM 1450 C C . ILE A 1 177 ? 22.427 1.856 -25.796 1.00 98.56 177 ILE A C 1
ATOM 1452 O O . ILE A 1 177 ? 23.142 2.199 -26.737 1.00 98.56 177 ILE A O 1
ATOM 1456 N N . GLU A 1 178 ? 22.799 0.895 -24.950 1.00 98.38 178 GLU A N 1
ATOM 1457 C CA . GLU A 1 178 ? 24.060 0.155 -25.086 1.00 98.38 178 GLU A CA 1
ATOM 1458 C C . GLU A 1 178 ? 24.116 -0.629 -26.406 1.00 98.38 178 GLU A C 1
ATOM 1460 O O . GLU A 1 178 ? 25.129 -0.588 -27.108 1.00 98.38 178 GLU A O 1
ATOM 1465 N N . GLN A 1 179 ? 23.017 -1.281 -26.795 1.00 98.31 179 GLN A N 1
ATOM 1466 C CA . GLN A 1 179 ? 22.918 -1.975 -28.082 1.00 98.31 179 GLN A CA 1
ATOM 1467 C C . GLN A 1 179 ? 23.035 -1.012 -29.267 1.00 98.31 179 GLN A C 1
ATOM 1469 O O . GLN A 1 179 ? 23.744 -1.309 -30.232 1.00 98.31 179 GLN A O 1
ATOM 1474 N N . LEU A 1 180 ? 22.390 0.155 -29.191 1.00 98.44 180 LEU A N 1
ATOM 1475 C CA . LEU A 1 1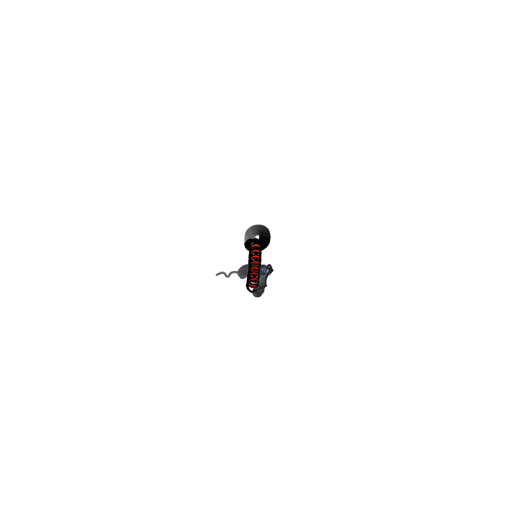80 ? 22.492 1.187 -30.223 1.00 98.44 180 LEU A CA 1
ATOM 1476 C C . LEU A 1 180 ? 23.918 1.732 -30.351 1.00 98.44 180 LEU A C 1
ATOM 1478 O O . LEU A 1 180 ? 24.386 1.916 -31.472 1.00 98.44 180 LEU A O 1
ATOM 1482 N N . HIS A 1 181 ? 24.635 1.934 -29.242 1.00 98.50 181 HIS A N 1
ATOM 1483 C CA . HIS A 1 181 ? 26.045 2.330 -29.287 1.00 98.50 181 HIS A CA 1
ATOM 1484 C C . HIS A 1 181 ? 26.921 1.273 -29.971 1.00 98.50 181 HIS A C 1
ATOM 1486 O O . HIS A 1 181 ? 27.765 1.620 -30.797 1.00 98.50 181 HIS A O 1
ATOM 1492 N N . LEU A 1 182 ? 26.712 -0.016 -29.680 1.00 98.19 182 LEU A N 1
ATOM 1493 C CA . LEU A 1 182 ? 27.448 -1.095 -30.348 1.00 98.19 182 LEU A CA 1
ATOM 1494 C C . LEU A 1 182 ? 27.163 -1.131 -31.855 1.00 98.19 182 LEU A C 1
ATOM 1496 O O . LEU A 1 182 ? 28.096 -1.237 -32.651 1.00 98.19 182 LEU A O 1
ATOM 1500 N N . ALA A 1 183 ? 25.894 -1.000 -32.251 1.00 98.19 183 ALA A N 1
ATOM 1501 C CA . ALA A 1 183 ? 25.500 -0.952 -33.657 1.00 98.19 183 ALA A CA 1
ATOM 1502 C C . ALA A 1 183 ? 26.091 0.270 -34.380 1.00 98.19 183 ALA A C 1
ATOM 1504 O O . ALA A 1 183 ? 26.578 0.147 -35.502 1.00 98.19 183 ALA A O 1
ATOM 1505 N N . PHE A 1 184 ? 26.100 1.434 -33.726 1.00 98.50 184 PHE A N 1
ATOM 1506 C CA . PHE A 1 184 ? 26.691 2.653 -34.272 1.00 98.50 184 PHE A CA 1
ATOM 1507 C C . PHE A 1 184 ? 28.194 2.491 -34.532 1.00 98.50 184 PHE A C 1
ATOM 1509 O O . PHE A 1 184 ? 28.653 2.763 -35.639 1.00 98.50 184 PHE A O 1
ATOM 1516 N N . ASN A 1 185 ? 28.945 1.963 -33.562 1.00 98.06 185 ASN A N 1
ATOM 1517 C CA . ASN A 1 185 ? 30.384 1.726 -33.712 1.00 98.06 185 ASN A CA 1
ATOM 1518 C C . ASN A 1 185 ? 30.693 0.720 -34.837 1.00 98.06 185 ASN A C 1
ATOM 1520 O O . ASN A 1 185 ? 31.684 0.865 -35.558 1.00 98.06 185 ASN A O 1
ATOM 1524 N N . ALA A 1 186 ? 29.844 -0.300 -35.011 1.00 97.94 186 ALA A N 1
ATOM 1525 C CA . ALA A 1 186 ? 29.977 -1.253 -36.110 1.00 97.94 186 ALA A CA 1
ATOM 1526 C C . ALA A 1 186 ? 29.793 -0.568 -37.476 1.00 97.94 186 ALA A C 1
ATOM 1528 O O . ALA A 1 186 ? 30.630 -0.745 -38.362 1.00 97.94 186 ALA A O 1
ATOM 1529 N N . LEU A 1 187 ? 28.762 0.273 -37.619 1.00 98.06 187 LEU A N 1
ATOM 1530 C CA . LEU A 1 187 ? 28.519 1.049 -38.842 1.00 98.06 187 LEU A CA 1
ATOM 1531 C C . LEU A 1 187 ? 29.637 2.059 -39.129 1.00 98.06 187 LEU A C 1
ATOM 1533 O O . LEU A 1 187 ? 30.021 2.245 -40.282 1.00 98.06 187 LEU A O 1
ATOM 1537 N N . GLU A 1 188 ? 30.185 2.707 -38.102 1.00 98.12 188 GLU A N 1
ATOM 1538 C CA . GLU A 1 188 ? 31.316 3.629 -38.249 1.00 98.12 188 GLU A CA 1
ATOM 1539 C C . GLU A 1 188 ? 32.576 2.901 -38.747 1.00 98.12 188 GLU A C 1
ATOM 1541 O O . GLU A 1 188 ? 33.298 3.398 -39.621 1.00 98.12 188 GLU A O 1
ATOM 1546 N N . THR A 1 189 ? 32.798 1.680 -38.253 1.00 97.44 189 THR A N 1
ATOM 1547 C CA . THR A 1 189 ? 33.888 0.809 -38.708 1.00 97.44 189 THR A CA 1
ATOM 1548 C C . THR A 1 189 ? 33.694 0.394 -40.169 1.00 97.44 189 THR A C 1
ATOM 1550 O O . THR A 1 189 ? 34.626 0.515 -40.964 1.00 97.44 189 THR A O 1
ATOM 1553 N N . GLU A 1 190 ? 32.489 -0.040 -40.550 1.00 97.44 190 GLU A N 1
ATOM 1554 C CA . GLU A 1 190 ? 32.157 -0.424 -41.930 1.00 97.44 190 GLU A CA 1
ATOM 1555 C C . GLU A 1 190 ? 32.306 0.759 -42.899 1.00 97.44 190 GLU A C 1
ATOM 1557 O O . GLU A 1 190 ? 32.927 0.637 -43.953 1.00 97.44 190 GLU A O 1
ATOM 1562 N N . ASN A 1 191 ? 31.828 1.945 -42.518 1.00 96.94 191 ASN A N 1
ATOM 1563 C CA . ASN A 1 191 ? 31.973 3.155 -43.326 1.00 96.94 191 ASN A CA 1
ATOM 1564 C C . ASN A 1 191 ? 33.454 3.536 -43.509 1.00 96.94 191 ASN A C 1
ATOM 1566 O O . ASN A 1 191 ? 33.888 3.900 -44.603 1.00 96.94 191 ASN A O 1
ATOM 1570 N N . SER A 1 192 ? 34.267 3.393 -42.460 1.00 96.81 192 SER A N 1
ATOM 1571 C CA . SER A 1 192 ? 35.716 3.608 -42.544 1.00 96.81 192 SER A CA 1
ATOM 1572 C C . SER A 1 192 ? 36.392 2.622 -43.506 1.00 96.81 192 SER A C 1
ATOM 1574 O O . SER A 1 192 ? 37.232 3.031 -44.311 1.00 96.81 192 SER A O 1
ATOM 1576 N N . GLN A 1 193 ? 35.993 1.346 -43.479 1.00 96.50 193 GLN A N 1
ATOM 1577 C CA . GLN A 1 193 ? 36.484 0.318 -44.404 1.00 96.50 193 GLN A CA 1
ATOM 1578 C C . GLN A 1 193 ? 36.088 0.622 -45.854 1.00 96.50 193 GLN A C 1
ATOM 1580 O O . GLN A 1 193 ? 36.954 0.666 -46.727 1.00 96.50 193 GLN A O 1
ATOM 1585 N N . LEU A 1 194 ? 34.813 0.932 -46.107 1.00 96.00 194 LEU A N 1
ATOM 1586 C CA . LEU A 1 194 ? 34.322 1.297 -47.440 1.00 96.00 194 LEU A CA 1
ATOM 1587 C C . LEU A 1 194 ? 35.025 2.541 -47.993 1.00 96.00 194 LEU A C 1
ATOM 1589 O O . LEU A 1 194 ? 35.365 2.591 -49.175 1.00 96.00 194 LEU A O 1
ATOM 1593 N N . ASN A 1 195 ? 35.293 3.543 -47.154 1.00 95.44 195 ASN A N 1
ATOM 1594 C CA . ASN A 1 195 ? 36.057 4.719 -47.569 1.00 95.44 195 ASN A CA 1
ATOM 1595 C C . ASN A 1 195 ? 37.501 4.364 -47.950 1.00 95.44 195 ASN A C 1
ATOM 1597 O O . ASN A 1 195 ? 38.019 4.897 -48.937 1.00 95.44 195 ASN A O 1
ATOM 1601 N N . ALA A 1 196 ? 38.140 3.443 -47.222 1.00 94.44 196 ALA A N 1
ATOM 1602 C CA . ALA A 1 196 ? 39.462 2.939 -47.579 1.00 94.44 196 ALA A CA 1
ATOM 1603 C C . ALA A 1 196 ? 39.435 2.196 -48.929 1.00 94.44 196 ALA A C 1
ATOM 1605 O O . ALA A 1 196 ? 40.252 2.498 -49.804 1.00 94.44 196 ALA A O 1
ATOM 1606 N N . GLU A 1 197 ? 38.459 1.315 -49.160 1.00 94.69 197 GLU A N 1
ATOM 1607 C CA . GLU A 1 197 ? 38.280 0.612 -50.440 1.00 94.69 197 GLU A CA 1
ATOM 1608 C C . GLU A 1 197 ? 38.013 1.576 -51.605 1.00 94.69 197 GLU A C 1
ATOM 1610 O O . GLU A 1 197 ? 38.644 1.485 -52.663 1.00 94.69 197 GLU A O 1
ATOM 1615 N N . LEU A 1 198 ? 37.133 2.562 -51.410 1.00 93.56 198 LEU A N 1
ATOM 1616 C CA . LEU A 1 198 ? 36.859 3.596 -52.408 1.00 93.56 198 LEU A CA 1
ATOM 1617 C C . LEU A 1 198 ? 38.112 4.406 -52.742 1.00 93.56 198 LEU A C 1
ATOM 1619 O O . LEU A 1 198 ? 38.335 4.730 -53.911 1.00 93.56 198 LEU A O 1
ATOM 1623 N N . SER A 1 199 ? 38.937 4.731 -51.743 1.00 93.12 199 SER A N 1
ATOM 1624 C CA . SER A 1 199 ? 40.202 5.435 -51.969 1.00 93.12 199 SER A CA 1
ATOM 1625 C C . SER A 1 199 ? 41.156 4.609 -52.841 1.00 93.12 199 SER A C 1
ATOM 1627 O O . SER A 1 199 ? 41.709 5.130 -53.812 1.00 93.12 199 SER A O 1
ATOM 1629 N N . PHE A 1 200 ? 41.256 3.301 -52.584 1.00 91.69 200 PHE A N 1
ATOM 1630 C CA . PHE A 1 200 ? 42.060 2.375 -53.376 1.00 91.69 200 PHE A CA 1
ATOM 1631 C C . PHE A 1 200 ? 41.576 2.300 -54.830 1.00 91.69 200 PHE A C 1
ATOM 1633 O O . PHE A 1 200 ? 42.377 2.412 -55.762 1.00 91.69 200 PHE A O 1
ATOM 1640 N N . VAL A 1 201 ? 40.262 2.172 -55.050 1.00 90.38 201 VAL A N 1
ATOM 1641 C CA . VAL A 1 201 ? 39.678 2.145 -56.401 1.00 90.38 201 VAL A CA 1
ATOM 1642 C C . VAL A 1 201 ? 39.916 3.469 -57.131 1.00 90.38 201 VAL A C 1
ATOM 1644 O O . VAL A 1 201 ? 40.295 3.458 -58.304 1.00 90.38 201 VAL A O 1
ATOM 1647 N N . ARG A 1 202 ? 39.734 4.614 -56.460 1.00 89.75 202 ARG A N 1
ATOM 1648 C CA . ARG A 1 202 ? 39.956 5.945 -57.056 1.00 89.75 202 ARG A CA 1
ATOM 1649 C C . ARG A 1 202 ? 41.393 6.137 -57.535 1.00 89.75 202 ARG A C 1
ATOM 1651 O O . ARG A 1 202 ? 41.586 6.727 -58.593 1.00 89.75 202 ARG A O 1
ATOM 1658 N N . ILE A 1 203 ? 42.375 5.629 -56.792 1.00 88.19 203 ILE A N 1
ATOM 1659 C CA . ILE A 1 203 ? 43.796 5.740 -57.151 1.00 88.19 203 ILE A CA 1
ATOM 1660 C C . ILE A 1 203 ? 44.154 4.795 -58.307 1.00 88.19 203 ILE A C 1
ATOM 1662 O O . ILE A 1 203 ? 44.833 5.199 -59.249 1.00 88.19 203 ILE A O 1
ATOM 1666 N N . ASN A 1 204 ? 43.682 3.545 -58.273 1.00 84.56 204 ASN A N 1
ATOM 1667 C CA . ASN A 1 204 ? 44.150 2.513 -59.204 1.00 84.56 204 ASN A CA 1
ATOM 1668 C C . ASN A 1 204 ? 43.373 2.447 -60.525 1.00 84.56 204 ASN A C 1
ATOM 1670 O O . ASN A 1 204 ? 43.929 2.045 -61.550 1.00 84.56 204 ASN A O 1
ATOM 1674 N N . ARG A 1 205 ? 42.102 2.866 -60.550 1.00 84.62 205 ARG A N 1
ATOM 1675 C CA . ARG A 1 205 ? 41.274 2.805 -61.764 1.00 84.62 205 ARG A CA 1
ATOM 1676 C C . ARG A 1 205 ? 41.847 3.628 -62.933 1.00 84.62 205 ARG A C 1
ATOM 1678 O O . ARG A 1 205 ? 41.914 3.070 -64.027 1.00 84.62 205 ARG A O 1
ATOM 1685 N N . PRO A 1 206 ? 42.333 4.875 -62.745 1.00 86.75 206 PRO A N 1
ATOM 1686 C CA . PRO A 1 206 ? 42.961 5.652 -63.818 1.00 86.75 206 PRO A CA 1
ATOM 1687 C C . PRO A 1 206 ? 44.235 5.001 -64.374 1.00 86.75 206 PRO A C 1
ATOM 1689 O O . PRO A 1 206 ? 44.476 5.033 -65.582 1.00 86.75 206 PRO A O 1
ATOM 1692 N N . LEU A 1 207 ? 45.042 4.386 -63.500 1.00 83.88 207 LEU A N 1
ATOM 1693 C CA . LEU A 1 207 ? 46.257 3.670 -63.895 1.00 83.88 207 LEU A CA 1
ATOM 1694 C C . LEU A 1 207 ? 45.915 2.451 -64.754 1.00 83.88 207 LEU A C 1
ATOM 1696 O O . LEU A 1 207 ? 46.486 2.284 -65.829 1.00 83.88 207 LEU A O 1
ATOM 1700 N N . SER A 1 208 ? 44.928 1.656 -64.334 1.00 84.50 208 SER A N 1
ATOM 1701 C CA . SER A 1 208 ? 44.449 0.501 -65.100 1.00 84.50 208 SER A CA 1
ATOM 1702 C C . SER A 1 208 ? 43.907 0.903 -66.473 1.00 84.50 208 SER A C 1
ATOM 1704 O O . SER A 1 208 ? 44.221 0.248 -67.467 1.00 84.50 208 SER A O 1
ATOM 1706 N N . THR A 1 209 ? 43.120 1.984 -66.561 1.00 86.38 209 THR A N 1
ATOM 1707 C CA . THR A 1 209 ? 42.602 2.474 -67.850 1.00 86.38 209 THR A CA 1
ATOM 1708 C C . THR A 1 209 ? 43.717 2.977 -68.759 1.00 86.38 209 THR A C 1
ATOM 1710 O O . THR A 1 209 ? 43.696 2.718 -69.959 1.00 86.38 209 THR A O 1
ATOM 1713 N N . ARG A 1 210 ? 44.725 3.652 -68.192 1.00 88.50 210 ARG A N 1
ATOM 1714 C CA . ARG A 1 210 ? 45.865 4.164 -68.956 1.00 88.50 210 ARG A CA 1
ATOM 1715 C C . ARG A 1 210 ? 46.734 3.033 -69.501 1.00 88.50 210 ARG A C 1
ATOM 1717 O O . ARG A 1 210 ? 47.076 3.064 -70.677 1.00 88.50 210 ARG A O 1
ATOM 1724 N N . LEU A 1 211 ? 47.051 2.037 -68.674 1.00 88.38 211 LEU A N 1
ATOM 1725 C CA . LEU A 1 211 ? 47.802 0.854 -69.102 1.00 88.38 211 LEU A CA 1
ATOM 1726 C C . LEU A 1 211 ? 47.048 0.073 -70.183 1.00 88.38 211 LEU A C 1
ATOM 1728 O O . LEU A 1 211 ? 47.655 -0.322 -71.170 1.00 88.38 211 LEU A O 1
ATOM 1732 N N . SER A 1 212 ? 45.728 -0.086 -70.041 1.00 88.88 212 SER A N 1
ATOM 1733 C CA . SER A 1 212 ? 44.903 -0.757 -71.058 1.00 88.88 212 SER A CA 1
ATOM 1734 C C . SER A 1 212 ? 44.965 -0.021 -72.400 1.00 88.88 212 SER A C 1
ATOM 1736 O O . SER A 1 212 ? 45.268 -0.632 -73.416 1.00 88.88 212 SER A O 1
ATOM 1738 N N . SER A 1 213 ? 44.805 1.309 -72.393 1.00 91.31 213 SER A N 1
ATOM 1739 C CA . SER A 1 213 ? 44.923 2.121 -73.611 1.00 91.31 213 SER A CA 1
ATOM 1740 C C . SER A 1 213 ? 46.312 2.040 -74.253 1.00 91.31 213 SER A C 1
ATOM 1742 O O . SER A 1 213 ? 46.405 2.061 -75.476 1.00 91.31 213 SER A O 1
ATOM 1744 N N . GLN A 1 214 ? 47.385 1.955 -73.459 1.00 92.50 214 GLN A N 1
ATOM 1745 C CA . GLN A 1 214 ? 48.741 1.773 -73.988 1.00 92.50 214 GLN A CA 1
ATOM 1746 C C . GLN A 1 214 ? 48.924 0.392 -74.624 1.00 92.50 214 GLN A C 1
ATOM 1748 O O . GLN A 1 214 ? 49.531 0.289 -75.684 1.00 92.50 214 GLN A O 1
ATOM 1753 N N . ILE A 1 215 ? 48.387 -0.664 -74.007 1.00 91.62 215 ILE A N 1
ATOM 1754 C CA . ILE A 1 215 ? 48.415 -2.021 -74.571 1.00 91.62 215 ILE A CA 1
ATOM 1755 C C . ILE A 1 215 ? 47.658 -2.064 -75.903 1.00 91.62 215 ILE A C 1
ATOM 1757 O O . ILE A 1 215 ? 48.182 -2.607 -76.874 1.00 91.62 215 ILE A O 1
ATOM 1761 N N . ASP A 1 216 ? 46.468 -1.463 -75.969 1.00 92.50 216 ASP A N 1
ATOM 1762 C CA . ASP A 1 216 ? 45.677 -1.394 -77.203 1.00 92.50 216 ASP A CA 1
ATOM 1763 C C . ASP A 1 216 ? 46.420 -0.632 -78.308 1.00 92.50 216 ASP A C 1
ATOM 1765 O O . ASP A 1 216 ? 46.431 -1.064 -79.462 1.00 92.50 216 ASP A O 1
ATOM 1769 N N . GLN A 1 217 ? 47.105 0.460 -77.949 1.00 93.31 217 GLN A N 1
ATOM 1770 C CA . GLN A 1 217 ? 47.942 1.213 -78.879 1.00 93.31 217 GLN A CA 1
ATOM 1771 C C . GLN A 1 217 ? 49.100 0.358 -79.421 1.00 93.31 217 GLN A C 1
ATOM 1773 O O . GLN A 1 217 ? 49.249 0.247 -80.637 1.00 93.31 217 GLN A O 1
ATOM 1778 N N . PHE A 1 218 ? 49.870 -0.308 -78.553 1.00 93.19 218 PHE A N 1
ATO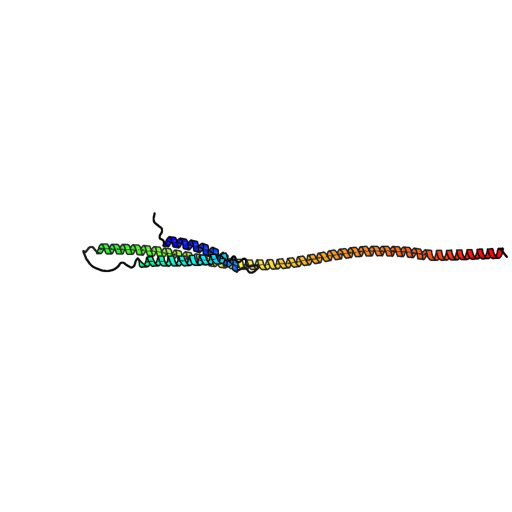M 1779 C CA . PHE A 1 218 ? 50.957 -1.196 -78.987 1.00 93.19 218 PHE A CA 1
ATOM 1780 C C . PHE A 1 218 ? 50.456 -2.344 -79.864 1.00 93.19 218 PHE A C 1
ATOM 1782 O O . PHE A 1 218 ? 51.104 -2.717 -80.840 1.00 93.19 218 PHE A O 1
ATOM 1789 N N . ARG A 1 219 ? 49.289 -2.910 -79.542 1.00 93.25 219 ARG A N 1
ATOM 1790 C CA . ARG A 1 219 ? 48.674 -3.964 -80.351 1.00 93.25 219 ARG A CA 1
ATOM 1791 C C . ARG A 1 219 ? 48.371 -3.468 -81.763 1.00 93.25 219 ARG A C 1
ATOM 1793 O O . ARG A 1 219 ? 48.672 -4.170 -82.724 1.00 93.25 219 ARG A O 1
ATOM 1800 N N . HIS A 1 220 ? 47.829 -2.258 -81.881 1.00 91.94 220 HIS A N 1
ATOM 1801 C CA . HIS A 1 220 ? 47.551 -1.641 -83.173 1.00 91.94 220 HIS A CA 1
ATOM 1802 C C . HIS A 1 220 ? 48.830 -1.375 -83.980 1.00 91.94 220 HIS A C 1
ATOM 1804 O O . HIS A 1 220 ? 48.876 -1.694 -85.165 1.00 91.94 220 HIS A O 1
ATOM 1810 N N . GLU A 1 221 ? 49.886 -0.868 -83.337 1.00 93.00 221 GLU A N 1
ATOM 1811 C CA . GLU A 1 221 ? 51.192 -0.627 -83.971 1.00 93.00 221 GLU A CA 1
ATOM 1812 C C . GLU A 1 221 ? 51.825 -1.926 -84.503 1.00 93.00 221 GLU A C 1
ATOM 1814 O O . GLU A 1 221 ? 52.327 -1.964 -85.630 1.00 93.00 221 GLU A O 1
ATOM 1819 N N . ILE A 1 222 ? 51.750 -3.018 -83.733 1.00 91.81 222 ILE A N 1
ATOM 1820 C CA . ILE A 1 222 ? 52.217 -4.343 -84.169 1.00 91.81 222 ILE A CA 1
ATOM 1821 C C . ILE A 1 222 ? 51.395 -4.830 -85.366 1.00 91.81 222 ILE A C 1
ATOM 1823 O O . ILE A 1 222 ? 51.966 -5.255 -86.368 1.00 91.81 222 ILE A O 1
ATOM 1827 N N . GLU A 1 223 ? 50.064 -4.751 -85.294 1.00 92.12 223 GLU A N 1
ATOM 1828 C CA . GLU A 1 223 ? 49.188 -5.151 -86.400 1.00 92.12 223 GLU A CA 1
ATOM 1829 C C . GLU A 1 223 ? 49.465 -4.349 -87.677 1.00 92.12 223 GLU A C 1
ATOM 1831 O O . GLU A 1 223 ? 49.440 -4.918 -88.769 1.00 92.12 223 GLU A O 1
ATOM 1836 N N . GLN A 1 224 ? 49.739 -3.050 -87.557 1.00 88.69 224 GLN A N 1
ATOM 1837 C CA . GLN A 1 224 ? 50.094 -2.197 -88.687 1.00 88.69 224 GLN A CA 1
ATOM 1838 C C . GLN A 1 224 ? 51.450 -2.598 -89.285 1.00 88.69 224 GLN A C 1
ATOM 1840 O O . GLN A 1 224 ? 51.537 -2.837 -90.487 1.00 88.69 224 GLN A O 1
ATOM 1845 N N . THR A 1 225 ? 52.474 -2.786 -88.448 1.00 88.56 225 THR A N 1
ATOM 1846 C CA . THR A 1 225 ? 53.813 -3.230 -88.881 1.00 88.56 225 THR A CA 1
ATOM 1847 C C . THR A 1 225 ? 53.764 -4.600 -89.573 1.00 88.56 225 THR A C 1
ATOM 1849 O O . THR A 1 225 ? 54.420 -4.836 -90.591 1.00 88.56 225 THR A O 1
ATOM 1852 N N . CYS A 1 226 ? 52.945 -5.525 -89.064 1.00 86.38 226 CYS A N 1
ATOM 1853 C CA . CYS A 1 226 ? 52.732 -6.828 -89.694 1.00 86.38 226 CYS A CA 1
ATOM 1854 C C . CYS A 1 226 ? 52.032 -6.718 -91.058 1.00 86.38 226 CYS A C 1
ATOM 1856 O O . CYS A 1 226 ? 52.345 -7.496 -91.954 1.00 86.38 226 CYS A O 1
ATOM 1858 N N . ARG A 1 227 ? 51.112 -5.762 -91.247 1.00 85.44 227 ARG A N 1
ATOM 1859 C CA . ARG A 1 227 ? 50.505 -5.506 -92.566 1.00 85.44 227 ARG A CA 1
ATOM 1860 C C . ARG A 1 227 ? 51.512 -4.907 -93.541 1.00 85.44 227 ARG A C 1
ATOM 1862 O O . ARG A 1 227 ? 51.548 -5.323 -94.691 1.00 85.44 227 ARG A O 1
ATOM 1869 N N . GLU A 1 228 ? 52.328 -3.963 -93.083 1.00 84.88 228 GLU A N 1
ATOM 1870 C CA . GLU A 1 228 ? 53.342 -3.293 -93.906 1.00 84.88 228 GLU A CA 1
ATOM 1871 C C . GLU A 1 228 ? 54.470 -4.238 -94.349 1.00 84.88 228 GLU A C 1
ATOM 1873 O O . GLU A 1 228 ? 55.025 -4.048 -95.422 1.00 84.88 228 GLU A O 1
ATOM 1878 N N . SER A 1 229 ? 54.781 -5.282 -93.574 1.00 79.62 229 SER A N 1
ATOM 1879 C CA . SER A 1 229 ? 55.820 -6.273 -93.913 1.00 79.62 229 SER A CA 1
ATOM 1880 C C . SER A 1 229 ? 55.354 -7.440 -94.801 1.00 79.62 229 SER A C 1
ATOM 1882 O O . SER A 1 229 ? 56.194 -8.221 -95.247 1.00 79.62 229 SER A O 1
ATOM 1884 N N . MET A 1 230 ? 54.047 -7.579 -95.065 1.00 71.00 230 MET A N 1
ATOM 1885 C CA . MET A 1 230 ? 53.487 -8.586 -95.989 1.00 71.00 230 MET A CA 1
ATOM 1886 C C . MET A 1 230 ? 53.081 -8.026 -97.367 1.00 71.00 230 MET A C 1
ATOM 1888 O O . MET A 1 230 ? 52.606 -8.793 -98.207 1.00 71.00 230 MET A O 1
ATOM 1892 N N . CYS A 1 231 ? 53.255 -6.722 -97.596 1.00 54.56 231 CYS A N 1
ATOM 1893 C CA . CYS A 1 231 ? 53.081 -6.050 -98.889 1.00 54.56 231 CYS A CA 1
ATOM 1894 C C . CYS A 1 231 ? 54.444 -5.790 -99.541 1.00 54.56 231 CYS A C 1
ATOM 1896 O O . CYS A 1 231 ? 54.505 -5.852 -100.789 1.00 54.56 231 CYS A O 1
#

Secondary structure (DSSP, 8-state):
-PPPPHHHHHHHHHHHHHHHHHHHHHHHHHTTS--SS-----HHHHHHHHHHHHHHHHHHHHHHHHHHHHHHTTS-----------S-HHHHHHHHHHHHHHHHHHHHHHHHHHHHHHHHHHHHHHHHHHHHHHHHHHHHHHHHHHHHHHHHHHHHHHHHHHHHHHHHHHHHHHHHHHHHHHHHHHHHHHHHHHHHHHHHHHHHHHHHHHHHHHHHHHHHHHHHHHHHT--

Foldseek 3Di:
DDDPDPLVVLVVVLVVLVVVLVVLVVVVVVLVPDPDDDDPPVVVSVVVNVVSVVVNVVSVVVSVVVVVVVVVVVPPDDDDDDDDDDDPPPVVVVVVVVVVVVVVVVVVVVVVVVVVVVVVVVVVVVVVVVVVVVVVVVVVVVVVVVVVVVVVVVVVVVVVVVVVVVVVVVVVVVVVVVVVVVVVVVVVVVVVVVVVVVVVCVVCVVVVVVVVVVVVVVVVVVVVVVVVVVD

Organism: NCBI:txid392030

pLDDT: mean 80.12, std 19.07, range [35.62, 98.56]

Radius of gyration: 59.07 Å; chains: 1; bounding box: 118×40×186 Å

Sequence (231 aa):
MESEPSAVRLRRKLTELSSEYSAEKQVHTRSKSANSRAPTSDPNGSLRYRRMRRKVDALRTQIDAALHDNYLTTTALNSPTDMIPTRDDDSTLKKKNDEQNLVTSELIQVLNSKQTKIDELEQQLKDIEQQESQWKAKYERECRRREIVQQKLIELEKELQNRQRQSKLLVQLQTDIEQLHLAFNALETENSQLNAELSFVRINRPLSTRLSSQIDQFRHEIEQTCRESMC